Protein AF-A0AAU5XN52-F1 (afdb_monomer_lite)

Structure (mmCIF, N/CA/C/O backbone):
data_AF-A0AAU5XN52-F1
#
_entry.id   AF-A0AAU5XN52-F1
#
loop_
_atom_site.group_PDB
_atom_site.id
_atom_site.type_symbol
_atom_site.label_atom_id
_atom_site.label_alt_id
_atom_site.label_comp_id
_atom_site.label_asym_id
_atom_site.label_entity_id
_atom_site.label_seq_id
_atom_site.pdbx_PDB_ins_code
_atom_site.Cartn_x
_atom_site.Cartn_y
_atom_site.Cartn_z
_atom_site.occupancy
_atom_site.B_iso_or_equiv
_atom_site.auth_seq_id
_atom_site.auth_comp_id
_atom_site.auth_asym_id
_atom_site.auth_atom_id
_atom_site.pdbx_PDB_model_num
ATOM 1 N N . MET A 1 1 ? -1.394 -1.816 -5.550 1.00 86.50 1 MET A N 1
ATOM 2 C CA . MET A 1 1 ? -1.084 -3.168 -5.016 1.00 86.50 1 MET A CA 1
ATOM 3 C C . MET A 1 1 ? 0.421 -3.385 -5.137 1.00 86.50 1 MET A C 1
ATOM 5 O O . MET A 1 1 ? 0.887 -3.339 -6.270 1.00 86.50 1 MET A O 1
ATOM 9 N N . PRO A 1 2 ? 1.184 -3.583 -4.045 1.00 87.06 2 PRO A N 1
ATOM 10 C CA . PRO A 1 2 ? 2.654 -3.612 -4.081 1.00 87.06 2 PRO A CA 1
ATOM 11 C C . PRO A 1 2 ? 3.199 -4.697 -5.017 1.00 87.06 2 PRO A C 1
ATOM 13 O O . PRO A 1 2 ? 2.983 -5.883 -4.777 1.00 87.06 2 PRO A O 1
ATOM 16 N N . ALA A 1 3 ? 3.931 -4.296 -6.061 1.00 87.25 3 ALA A N 1
ATOM 17 C CA . ALA A 1 3 ? 4.394 -5.186 -7.132 1.00 87.25 3 ALA A CA 1
ATOM 18 C C . ALA A 1 3 ? 5.209 -6.395 -6.641 1.00 87.25 3 ALA A C 1
ATOM 20 O O . ALA A 1 3 ? 5.095 -7.483 -7.199 1.00 87.25 3 ALA A O 1
ATOM 21 N N . VAL A 1 4 ? 6.007 -6.220 -5.582 1.00 88.12 4 VAL A N 1
ATOM 22 C CA . VAL A 1 4 ? 6.847 -7.285 -5.008 1.00 88.12 4 VAL A CA 1
ATOM 23 C C . VAL A 1 4 ? 6.038 -8.374 -4.296 1.00 88.12 4 VAL A C 1
ATOM 25 O O . VAL A 1 4 ? 6.515 -9.494 -4.162 1.00 88.12 4 VAL A O 1
ATOM 28 N N . LEU A 1 5 ? 4.808 -8.086 -3.868 1.00 89.62 5 LEU A N 1
ATOM 29 C CA . LEU A 1 5 ? 3.944 -9.042 -3.168 1.00 89.62 5 LEU A CA 1
ATOM 30 C C . LEU A 1 5 ? 2.826 -9.594 -4.064 1.00 89.62 5 LEU A C 1
ATOM 32 O O . LEU A 1 5 ? 1.868 -10.174 -3.560 1.00 89.62 5 LEU A O 1
ATOM 36 N N . GLN A 1 6 ? 2.896 -9.372 -5.379 1.00 91.69 6 GLN A N 1
ATOM 37 C CA . GLN A 1 6 ? 1.879 -9.853 -6.311 1.00 91.69 6 GLN A CA 1
ATOM 38 C C . GLN A 1 6 ? 2.056 -11.342 -6.633 1.00 91.69 6 GLN A C 1
ATOM 40 O O . GLN A 1 6 ? 3.177 -11.807 -6.841 1.00 91.69 6 GLN A O 1
ATOM 45 N N . ILE A 1 7 ? 0.945 -12.075 -6.721 1.00 90.94 7 ILE A N 1
ATOM 46 C CA . ILE A 1 7 ? 0.909 -13.457 -7.215 1.00 90.94 7 ILE A CA 1
ATOM 47 C C . ILE A 1 7 ? 0.937 -13.490 -8.750 1.00 90.94 7 ILE A C 1
ATOM 49 O O . ILE A 1 7 ? 0.484 -12.528 -9.379 1.00 90.94 7 ILE A O 1
ATOM 53 N N . PRO A 1 8 ? 1.390 -14.596 -9.373 1.00 91.25 8 PRO A N 1
ATOM 54 C CA . PRO A 1 8 ? 1.424 -14.732 -10.829 1.00 91.25 8 PRO A CA 1
ATOM 55 C C . PRO A 1 8 ? 0.094 -14.403 -11.519 1.00 91.25 8 PRO A C 1
ATOM 57 O O . PRO A 1 8 ? 0.096 -13.632 -12.473 1.00 91.25 8 PRO A O 1
ATOM 60 N N . ASP A 1 9 ? -1.035 -14.892 -11.000 1.00 91.06 9 ASP A N 1
ATOM 61 C CA . ASP A 1 9 ? -2.367 -14.629 -11.568 1.00 91.06 9 ASP A CA 1
ATOM 62 C C . ASP A 1 9 ? -2.694 -13.130 -11.610 1.00 91.06 9 ASP A C 1
ATOM 64 O O . ASP A 1 9 ? -3.253 -12.630 -12.585 1.00 91.06 9 ASP A O 1
ATOM 68 N N . PHE A 1 10 ? -2.309 -12.389 -10.566 1.00 91.75 10 PHE A N 1
ATOM 69 C CA . PHE A 1 10 ? -2.512 -10.945 -10.494 1.00 91.75 10 PHE A CA 1
ATOM 70 C C . PHE A 1 10 ? -1.619 -10.216 -11.498 1.00 91.75 10 PHE A C 1
ATOM 72 O O . PHE A 1 10 ? -2.075 -9.298 -12.174 1.00 91.75 10 PHE A O 1
ATOM 79 N N . VAL A 1 11 ? -0.359 -10.643 -11.629 1.00 91.94 11 VAL A N 1
ATOM 80 C CA . VAL A 1 11 ? 0.573 -10.092 -12.621 1.00 91.94 11 VAL A CA 1
ATOM 81 C C . VAL A 1 11 ? 0.041 -10.299 -14.038 1.00 91.94 11 VAL A C 1
ATOM 83 O O . VAL A 1 11 ? 0.012 -9.344 -14.809 1.00 91.94 11 VAL A O 1
ATOM 86 N N . TRP A 1 12 ? -0.415 -11.507 -14.367 1.00 93.31 12 TRP A N 1
ATOM 87 C CA . TRP A 1 12 ? -0.975 -11.809 -15.684 1.00 93.31 12 TRP A CA 1
ATOM 88 C C . TRP A 1 12 ? -2.257 -11.034 -15.964 1.00 93.31 12 TRP A C 1
ATOM 90 O O . TRP A 1 12 ? -2.395 -10.484 -17.052 1.00 93.31 12 TRP A O 1
ATOM 100 N N . ALA A 1 13 ? -3.147 -10.895 -14.980 1.00 94.00 13 ALA A N 1
ATOM 101 C CA . ALA A 1 13 ? -4.338 -10.067 -15.139 1.00 94.00 13 ALA A CA 1
ATOM 102 C C . ALA A 1 13 ? -3.986 -8.602 -15.461 1.00 94.00 13 ALA A C 1
ATOM 104 O O . ALA A 1 13 ? -4.642 -7.996 -16.300 1.00 94.00 13 ALA A O 1
ATOM 105 N N . LE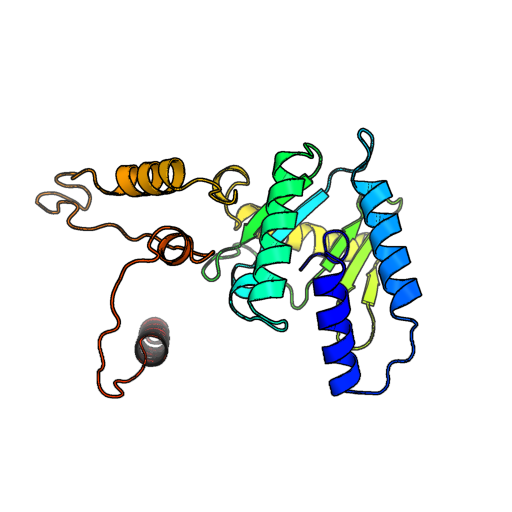U A 1 14 ? -2.930 -8.040 -14.858 1.00 92.00 14 LEU A N 1
ATOM 106 C CA . LEU A 1 14 ? -2.451 -6.697 -15.211 1.00 92.00 14 LEU A CA 1
ATOM 107 C C . LEU A 1 14 ? -1.852 -6.621 -16.623 1.00 92.00 14 LEU A C 1
ATOM 109 O O . LEU A 1 14 ? -2.054 -5.625 -17.310 1.00 92.00 14 LEU A O 1
ATOM 113 N N . VAL A 1 15 ? -1.122 -7.652 -17.057 1.00 92.81 15 VAL A N 1
ATOM 114 C CA . VAL A 1 15 ? -0.549 -7.717 -18.413 1.00 92.81 15 VAL A CA 1
ATOM 115 C C . VAL A 1 15 ? -1.652 -7.727 -19.468 1.00 92.81 15 VAL A C 1
ATOM 117 O O . VAL A 1 15 ? -1.538 -7.022 -20.466 1.00 92.81 15 VAL A O 1
ATOM 120 N N . GLU A 1 16 ? -2.728 -8.483 -19.246 1.00 94.50 16 GLU A N 1
ATOM 121 C CA . GLU A 1 16 ? -3.871 -8.510 -20.165 1.00 94.50 16 GLU A CA 1
ATOM 122 C C . GLU A 1 16 ? -4.581 -7.152 -20.255 1.00 94.50 16 GLU A C 1
ATOM 124 O O . GLU A 1 16 ? -4.987 -6.746 -21.343 1.00 94.50 16 GLU A O 1
ATOM 129 N N . LEU A 1 17 ? -4.667 -6.402 -19.150 1.00 92.44 17 LEU A N 1
ATOM 130 C CA . LEU A 1 17 ? -5.205 -5.038 -19.175 1.00 92.44 17 LEU A CA 1
ATOM 131 C C . LEU A 1 17 ? -4.330 -4.094 -20.007 1.00 92.44 17 LEU A C 1
ATOM 133 O O . LEU A 1 17 ? -4.851 -3.403 -20.876 1.00 92.44 17 LEU A O 1
ATOM 137 N N . ASP A 1 18 ? -3.010 -4.098 -19.809 1.00 91.19 18 ASP A N 1
ATOM 138 C CA . ASP A 1 18 ? -2.088 -3.241 -20.577 1.00 91.19 18 ASP A CA 1
ATOM 139 C C . ASP A 1 18 ? -2.111 -3.598 -22.075 1.00 91.19 18 ASP A C 1
ATOM 141 O O . ASP A 1 18 ? -2.187 -2.712 -22.925 1.00 91.19 18 ASP A O 1
ATOM 145 N N . ARG A 1 19 ? -2.182 -4.898 -22.410 1.00 93.75 19 ARG A N 1
ATOM 146 C CA . ARG A 1 19 ? -2.389 -5.379 -23.791 1.00 93.75 19 ARG A CA 1
ATOM 147 C C . ARG A 1 19 ? -3.686 -4.869 -24.417 1.00 93.75 19 ARG A C 1
ATOM 149 O O . ARG A 1 19 ? -3.729 -4.675 -25.630 1.00 93.75 19 ARG A O 1
ATOM 156 N N . SER A 1 20 ? -4.738 -4.690 -23.616 1.00 93.00 20 SER A N 1
ATOM 157 C CA . SER A 1 20 ? -6.032 -4.201 -24.102 1.00 93.00 20 SER A CA 1
ATOM 158 C C . SER A 1 20 ? -6.025 -2.706 -24.427 1.00 93.00 20 SER A C 1
ATOM 160 O O . SER A 1 20 ? -6.785 -2.267 -25.288 1.00 93.00 20 SER A O 1
ATOM 162 N N . GLU A 1 21 ? -5.149 -1.930 -23.784 1.00 90.00 21 GLU A N 1
ATOM 163 C CA . GLU A 1 21 ? -4.995 -0.500 -24.054 1.00 90.00 21 GLU A CA 1
ATOM 164 C C . GLU A 1 21 ? -4.032 -0.239 -25.218 1.00 90.00 21 GLU A C 1
ATOM 166 O O . GLU A 1 21 ? -4.242 0.690 -26.003 1.00 90.00 21 GLU A O 1
ATOM 171 N N . ARG A 1 22 ? -2.964 -1.040 -25.338 1.00 88.00 22 ARG A N 1
ATOM 172 C CA . ARG A 1 22 ? -1.903 -0.834 -26.334 1.00 88.00 22 ARG A CA 1
ATOM 173 C C . ARG A 1 22 ? -1.013 -2.069 -26.539 1.00 88.00 22 ARG A C 1
ATOM 175 O O . ARG A 1 22 ? -0.918 -2.933 -25.670 1.00 88.00 22 ARG A O 1
ATOM 182 N N . PRO A 1 23 ? -0.246 -2.128 -27.644 1.00 92.38 23 PRO A N 1
ATOM 183 C CA . PRO A 1 23 ? 0.845 -3.087 -27.770 1.00 92.38 23 PRO A CA 1
ATOM 184 C C . PRO A 1 23 ? 1.897 -2.888 -26.670 1.00 92.38 23 PRO A C 1
ATOM 186 O O . PRO A 1 23 ? 2.419 -1.786 -26.482 1.00 92.38 23 PRO A O 1
ATOM 189 N N . ILE A 1 24 ? 2.238 -3.968 -25.968 1.00 90.62 24 ILE A N 1
ATOM 190 C CA . ILE A 1 24 ? 3.282 -3.955 -24.939 1.00 90.62 24 ILE A CA 1
ATOM 191 C C . ILE A 1 24 ? 4.684 -3.961 -25.566 1.00 90.62 24 ILE A C 1
ATOM 193 O O . ILE A 1 24 ? 4.931 -4.625 -26.572 1.00 90.62 24 ILE A O 1
ATOM 197 N N . THR A 1 25 ? 5.623 -3.246 -24.944 1.00 90.75 25 THR A N 1
ATOM 198 C CA . THR A 1 25 ? 7.026 -3.123 -25.397 1.00 90.75 25 THR A CA 1
ATOM 199 C C . THR A 1 25 ? 8.027 -3.862 -24.501 1.00 90.75 25 THR A C 1
ATOM 201 O O . THR A 1 25 ? 9.235 -3.801 -24.725 1.00 90.75 25 THR A O 1
ATOM 204 N N . TYR A 1 26 ? 7.540 -4.573 -23.482 1.00 88.81 26 TYR A N 1
ATOM 205 C CA . TYR A 1 26 ? 8.333 -5.357 -22.532 1.00 88.81 26 TYR A CA 1
ATOM 206 C C . TYR A 1 26 ? 7.973 -6.847 -22.608 1.00 88.81 26 TYR A C 1
ATOM 208 O O . TYR A 1 26 ? 6.956 -7.220 -23.185 1.00 88.81 26 TYR A O 1
ATOM 216 N N . SER A 1 27 ? 8.796 -7.709 -21.993 1.00 93.25 27 SER A N 1
ATOM 217 C CA . SER A 1 27 ? 8.477 -9.136 -21.817 1.00 93.25 27 SER A CA 1
ATOM 218 C C . SER A 1 27 ? 7.750 -9.357 -20.484 1.00 93.25 27 SER A C 1
ATOM 220 O O . SER A 1 27 ? 8.356 -9.129 -19.426 1.00 93.25 27 SER A O 1
ATOM 222 N N . PRO A 1 28 ? 6.483 -9.816 -20.507 1.00 92.19 28 PRO A N 1
ATOM 223 C CA . PRO A 1 28 ? 5.742 -10.191 -19.304 1.00 92.19 28 PRO A CA 1
ATOM 224 C C . PRO A 1 28 ? 6.472 -11.225 -18.445 1.00 92.19 28 PRO A C 1
ATOM 226 O O . PRO A 1 28 ? 6.497 -11.108 -17.222 1.00 92.19 28 PRO A O 1
ATOM 229 N N . GLU A 1 29 ? 7.132 -12.195 -19.078 1.00 90.88 29 GLU A N 1
ATOM 230 C CA . GLU A 1 29 ? 7.857 -13.279 -18.416 1.00 90.88 29 GLU A CA 1
ATOM 231 C C . GLU A 1 29 ? 9.062 -12.733 -17.648 1.00 90.88 29 GLU A C 1
ATOM 233 O O . GLU A 1 29 ? 9.220 -13.014 -16.460 1.00 90.88 29 GLU A O 1
ATOM 238 N N . ARG A 1 30 ? 9.872 -11.874 -18.287 1.00 89.50 30 ARG A N 1
ATOM 239 C CA . ARG A 1 30 ? 11.012 -11.215 -17.626 1.00 89.50 30 ARG A CA 1
ATOM 240 C C . ARG A 1 30 ? 10.559 -10.303 -16.491 1.00 89.50 30 ARG A C 1
ATOM 242 O O . ARG A 1 30 ? 11.215 -10.241 -15.451 1.00 89.50 30 ARG A O 1
ATOM 249 N N . MET A 1 31 ? 9.446 -9.591 -16.671 1.00 86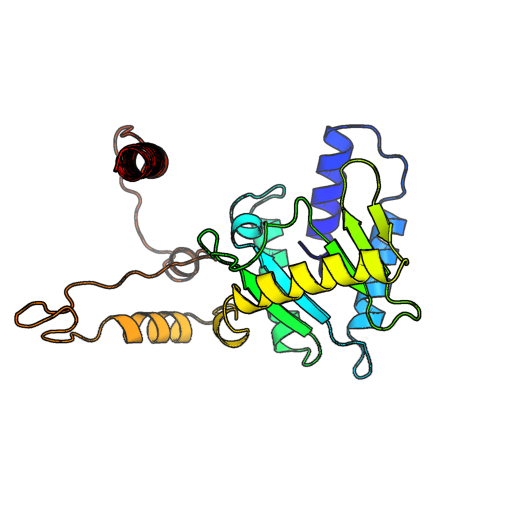.81 31 MET A N 1
ATOM 250 C CA . MET A 1 31 ? 8.863 -8.758 -15.620 1.00 86.81 31 MET A CA 1
ATOM 251 C C . MET A 1 31 ? 8.429 -9.610 -14.418 1.00 86.81 31 MET A C 1
ATOM 253 O O . MET A 1 31 ? 8.775 -9.278 -13.280 1.00 86.81 31 MET A O 1
ATOM 257 N N . ALA A 1 32 ? 7.708 -10.708 -14.656 1.00 87.75 32 ALA A N 1
ATOM 258 C CA . ALA A 1 32 ? 7.257 -11.629 -13.618 1.00 87.75 32 ALA A CA 1
ATOM 259 C C . ALA A 1 32 ? 8.440 -12.278 -12.883 1.00 87.75 32 ALA A C 1
ATOM 261 O O . ALA A 1 32 ? 8.476 -12.284 -11.651 1.00 87.75 32 ALA A O 1
ATOM 262 N N . GLU A 1 33 ? 9.458 -12.736 -13.614 1.00 87.44 33 GLU A N 1
ATOM 263 C CA . GLU A 1 33 ? 10.691 -13.280 -13.041 1.00 87.44 33 GLU A CA 1
ATOM 264 C C . GLU A 1 33 ? 11.403 -12.244 -12.156 1.00 87.44 33 GLU A C 1
ATOM 266 O O . GLU A 1 33 ? 11.807 -12.539 -11.027 1.00 87.44 33 GLU A O 1
ATOM 271 N N . ALA A 1 34 ? 11.505 -10.996 -12.622 1.00 86.75 34 ALA A N 1
ATOM 272 C CA . ALA A 1 34 ? 12.107 -9.918 -11.848 1.00 86.75 34 ALA A CA 1
ATOM 273 C C . ALA A 1 34 ? 11.306 -9.592 -10.573 1.00 86.75 34 ALA A C 1
ATOM 275 O O . ALA A 1 34 ? 11.908 -9.236 -9.556 1.00 86.75 34 ALA A O 1
ATOM 276 N N . ARG A 1 35 ? 9.970 -9.709 -10.589 1.00 87.69 35 ARG A N 1
ATOM 277 C CA . ARG A 1 35 ? 9.124 -9.566 -9.387 1.00 87.69 35 ARG A CA 1
ATOM 278 C C . ARG A 1 35 ? 9.358 -10.718 -8.408 1.00 87.69 35 ARG A C 1
ATOM 280 O O . ARG A 1 35 ? 9.639 -10.454 -7.241 1.00 87.69 35 ARG A O 1
ATOM 287 N N . LEU A 1 36 ? 9.363 -11.964 -8.885 1.00 87.06 36 LEU A N 1
ATOM 288 C CA . LEU A 1 36 ? 9.639 -13.152 -8.066 1.00 87.06 36 LEU A CA 1
ATOM 289 C C . LEU A 1 36 ? 11.029 -13.104 -7.423 1.00 87.06 36 LEU A C 1
ATOM 291 O O . LEU A 1 36 ? 11.177 -13.424 -6.245 1.00 87.06 36 LEU A O 1
ATOM 295 N N . ARG A 1 37 ? 12.053 -12.664 -8.164 1.00 90.12 37 ARG A N 1
ATOM 296 C CA . ARG A 1 37 ? 13.411 -12.501 -7.628 1.00 90.12 37 ARG A CA 1
ATOM 297 C C . ARG A 1 37 ? 13.450 -11.480 -6.491 1.00 90.12 37 ARG A C 1
ATOM 299 O O . ARG A 1 37 ? 14.043 -11.763 -5.453 1.00 90.12 37 ARG A O 1
ATOM 306 N N . ARG A 1 38 ? 12.797 -10.323 -6.660 1.00 88.88 38 ARG A N 1
ATOM 307 C CA . ARG A 1 38 ? 12.695 -9.301 -5.603 1.00 88.88 38 ARG A CA 1
ATOM 308 C C . ARG A 1 38 ? 11.930 -9.822 -4.390 1.00 88.88 38 ARG A C 1
ATOM 310 O O . ARG A 1 38 ? 12.388 -9.627 -3.272 1.00 88.88 38 ARG A O 1
ATOM 317 N N . GLN A 1 39 ? 10.827 -10.537 -4.609 1.00 90.25 39 GLN A N 1
ATOM 318 C CA . GLN A 1 39 ? 10.043 -11.141 -3.534 1.00 90.25 39 GLN A CA 1
ATOM 319 C C . GLN A 1 39 ? 10.880 -12.138 -2.729 1.00 90.25 39 GLN A C 1
ATOM 321 O O . GLN A 1 39 ? 10.946 -12.042 -1.509 1.00 90.25 39 GLN A O 1
ATOM 326 N N . ARG A 1 40 ? 11.588 -13.050 -3.407 1.00 89.44 40 ARG A N 1
ATOM 327 C CA . ARG A 1 40 ? 12.477 -14.018 -2.750 1.00 89.44 40 ARG A CA 1
ATOM 328 C C . ARG A 1 40 ? 13.596 -13.348 -1.970 1.00 89.44 40 ARG A C 1
ATOM 330 O O . ARG A 1 40 ? 13.931 -13.841 -0.906 1.00 89.44 40 ARG A O 1
ATOM 337 N N . ALA A 1 41 ? 14.179 -12.267 -2.489 1.00 87.56 41 ALA A N 1
ATOM 338 C CA . ALA A 1 41 ? 15.217 -11.516 -1.787 1.00 87.56 41 ALA A CA 1
ATOM 339 C C . ALA A 1 41 ? 14.667 -10.793 -0.545 1.00 87.56 41 ALA A C 1
ATOM 341 O O . ALA A 1 41 ? 15.313 -10.787 0.496 1.00 87.56 41 ALA A O 1
ATOM 342 N N . MET A 1 42 ? 13.462 -10.232 -0.646 1.00 88.06 42 MET A N 1
ATOM 343 C CA . MET A 1 42 ? 12.799 -9.500 0.432 1.00 88.06 42 MET A CA 1
ATOM 344 C C . MET A 1 42 ? 12.309 -10.421 1.565 1.00 88.06 42 MET A C 1
ATOM 346 O O . MET A 1 42 ? 12.374 -10.045 2.728 1.00 88.06 42 MET A O 1
ATOM 350 N N . LEU A 1 43 ? 11.834 -11.628 1.243 1.00 88.38 43 LEU A N 1
ATOM 351 C CA . LEU A 1 43 ? 11.255 -12.583 2.204 1.00 88.38 43 LEU A CA 1
ATOM 352 C C . LEU A 1 43 ? 12.281 -13.513 2.879 1.00 88.38 43 LEU A C 1
ATOM 354 O O . LEU A 1 43 ? 11.898 -14.515 3.485 1.00 88.38 43 LEU A O 1
ATOM 358 N N . ARG A 1 44 ? 13.584 -13.241 2.743 1.00 90.25 44 ARG A N 1
ATOM 359 C CA . ARG A 1 44 ? 14.623 -14.004 3.458 1.00 90.25 44 ARG A CA 1
ATOM 360 C C . ARG A 1 44 ? 14.591 -13.643 4.951 1.00 90.25 44 ARG A C 1
ATOM 362 O O . ARG A 1 44 ? 14.222 -12.515 5.271 1.00 90.25 44 ARG A O 1
ATOM 369 N N . PRO A 1 45 ? 15.016 -14.542 5.860 1.00 84.25 45 PRO A N 1
ATOM 370 C CA . PRO A 1 45 ? 15.044 -14.257 7.300 1.00 84.25 45 PRO A CA 1
ATOM 371 C C . PRO A 1 45 ? 15.843 -13.001 7.689 1.00 84.25 45 PRO A C 1
ATOM 373 O O . PRO A 1 45 ? 15.506 -12.337 8.661 1.00 84.25 45 PRO A O 1
ATOM 376 N N . ASP A 1 46 ? 16.883 -12.679 6.921 1.00 86.19 46 ASP A N 1
ATOM 377 C CA . ASP A 1 46 ? 17.760 -11.510 7.046 1.00 86.19 46 ASP A CA 1
ATOM 378 C C . ASP A 1 46 ? 17.439 -10.405 6.019 1.00 86.19 46 ASP A C 1
ATOM 380 O O . ASP A 1 46 ? 18.248 -9.512 5.768 1.00 86.19 46 ASP A O 1
ATOM 384 N N . GLY A 1 47 ? 16.263 -10.478 5.390 1.00 86.88 47 GLY A N 1
ATOM 385 C CA . GLY A 1 47 ? 15.797 -9.502 4.415 1.00 86.88 47 GLY A CA 1
ATOM 386 C C . GLY A 1 47 ? 15.466 -8.139 5.037 1.00 86.88 47 GLY A C 1
ATOM 387 O O . GLY A 1 47 ? 15.329 -8.008 6.257 1.00 86.88 47 GLY A O 1
ATOM 388 N N . PRO A 1 48 ? 15.293 -7.099 4.202 1.00 89.38 48 PRO A N 1
ATOM 389 C CA . PRO A 1 48 ? 14.893 -5.780 4.673 1.00 89.38 48 PRO A CA 1
ATOM 390 C C . PRO A 1 48 ? 13.510 -5.819 5.334 1.00 89.38 48 PRO A C 1
ATOM 392 O O . PRO A 1 48 ? 12.676 -6.683 5.045 1.00 89.38 48 PRO A O 1
ATOM 395 N N . THR A 1 49 ? 13.240 -4.834 6.189 1.00 91.19 49 THR A N 1
ATOM 396 C CA . THR A 1 49 ? 11.878 -4.572 6.652 1.00 91.19 49 THR A CA 1
ATOM 397 C C . THR A 1 49 ? 11.050 -3.990 5.508 1.00 91.19 49 THR A C 1
ATOM 399 O O . THR A 1 49 ? 11.530 -3.185 4.709 1.00 91.19 49 THR A O 1
ATOM 402 N N . TYR A 1 50 ? 9.794 -4.416 5.407 1.00 90.81 50 TYR A N 1
ATOM 403 C CA . TYR A 1 50 ? 8.891 -4.008 4.340 1.00 90.81 50 TYR A CA 1
ATOM 404 C C . TYR A 1 50 ? 7.532 -3.623 4.921 1.00 90.81 50 TYR A C 1
ATOM 406 O O . TYR A 1 50 ? 6.761 -4.478 5.353 1.00 90.81 50 TYR A O 1
ATOM 414 N N . GLU A 1 51 ? 7.235 -2.325 4.952 1.00 93.12 51 GLU A N 1
ATOM 415 C CA . GLU A 1 51 ? 5.959 -1.790 5.433 1.00 93.12 51 GLU A CA 1
ATOM 416 C C . GLU A 1 51 ? 5.135 -1.279 4.244 1.00 93.12 51 GLU A C 1
ATOM 418 O O . GLU A 1 51 ? 5.567 -0.413 3.487 1.00 93.12 51 GLU A O 1
ATOM 423 N N . VAL A 1 52 ? 3.938 -1.837 4.073 1.00 91.94 52 VAL A N 1
ATOM 424 C CA . VAL A 1 52 ? 2.991 -1.461 3.022 1.00 91.94 52 VAL A CA 1
ATOM 425 C C . VAL A 1 52 ? 1.834 -0.709 3.648 1.00 91.94 52 VAL A C 1
ATOM 427 O O . VAL A 1 52 ? 1.178 -1.221 4.554 1.00 91.94 52 VAL A O 1
ATOM 430 N N . ILE A 1 53 ? 1.526 0.465 3.105 1.00 93.25 53 ILE A N 1
ATOM 431 C CA . ILE A 1 53 ? 0.268 1.163 3.365 1.00 93.25 53 ILE A CA 1
ATOM 432 C C . ILE A 1 53 ? -0.620 0.956 2.144 1.00 93.25 53 ILE A C 1
ATOM 434 O O . ILE A 1 53 ? -0.338 1.464 1.062 1.00 93.25 53 ILE A O 1
ATOM 438 N N . LEU A 1 54 ? -1.668 0.157 2.311 1.00 90.38 54 LEU A N 1
ATOM 439 C CA . LEU A 1 54 ? -2.630 -0.152 1.268 1.00 90.38 54 LEU A CA 1
ATOM 440 C C . LEU A 1 54 ? -3.886 0.686 1.480 1.00 90.38 54 LEU A C 1
ATOM 442 O O . LEU A 1 54 ? -4.555 0.564 2.504 1.00 90.38 54 LEU A O 1
ATOM 446 N N . GLU A 1 55 ? -4.230 1.520 0.508 1.00 87.31 55 GLU A N 1
ATOM 447 C CA . GLU A 1 55 ? -5.509 2.223 0.536 1.00 87.31 55 GLU A CA 1
ATOM 448 C C . GLU A 1 55 ? -6.672 1.241 0.413 1.00 87.31 55 GLU A C 1
ATOM 450 O O . GLU A 1 55 ? -6.662 0.345 -0.434 1.00 87.31 55 GLU A O 1
ATOM 455 N N . GLU A 1 56 ? -7.715 1.450 1.216 1.00 83.38 56 GLU A N 1
ATOM 456 C CA . GLU A 1 56 ? -8.963 0.685 1.150 1.00 83.38 56 GLU A CA 1
ATOM 457 C C . GLU A 1 56 ? -9.541 0.651 -0.270 1.00 83.38 56 GLU A C 1
ATOM 459 O O . GLU A 1 56 ? -10.121 -0.343 -0.703 1.00 83.38 56 GLU A O 1
ATOM 464 N N . PHE A 1 57 ? -9.365 1.723 -1.037 1.00 80.81 57 PHE A N 1
ATOM 465 C CA . PHE A 1 57 ? -9.908 1.780 -2.383 1.00 80.81 57 PHE A CA 1
ATOM 466 C C . PHE A 1 57 ? -9.263 0.767 -3.340 1.00 80.81 57 PHE A C 1
ATOM 468 O O . PHE A 1 57 ? -9.927 0.324 -4.273 1.00 80.81 57 PHE A O 1
ATOM 475 N N . VAL A 1 58 ? -8.029 0.312 -3.078 1.00 80.50 58 VAL A N 1
ATOM 476 C CA . VAL A 1 58 ? -7.355 -0.718 -3.892 1.00 80.50 58 VAL A CA 1
ATOM 477 C C . VAL A 1 58 ? -8.109 -2.048 -3.860 1.00 80.50 58 VAL A C 1
ATOM 479 O O . VAL A 1 58 ? -8.074 -2.790 -4.840 1.00 80.50 58 VAL A O 1
ATOM 482 N N . VAL A 1 59 ? -8.814 -2.353 -2.765 1.00 73.38 59 VAL A N 1
ATOM 483 C CA . VAL A 1 59 ? -9.628 -3.576 -2.669 1.00 73.38 59 VAL A CA 1
ATOM 484 C C . VAL A 1 59 ? -11.052 -3.389 -3.189 1.00 73.38 59 VAL A C 1
ATOM 486 O O . VAL A 1 59 ? -11.733 -4.374 -3.454 1.00 73.38 59 VAL A O 1
ATOM 489 N N . ARG A 1 60 ? -11.507 -2.139 -3.360 1.00 69.75 60 ARG A N 1
ATOM 490 C CA . ARG A 1 60 ? -12.869 -1.814 -3.817 1.00 69.75 60 ARG A CA 1
ATOM 491 C C . ARG A 1 60 ? -12.956 -1.498 -5.309 1.00 69.75 60 ARG A C 1
ATOM 493 O O . ARG A 1 60 ? -13.939 -1.868 -5.942 1.00 69.75 60 ARG A O 1
ATOM 500 N N . ARG A 1 61 ? -11.956 -0.822 -5.880 1.00 75.75 61 ARG A N 1
ATOM 501 C CA . ARG A 1 61 ? -11.886 -0.506 -7.312 1.00 75.75 61 ARG A CA 1
ATOM 502 C C . ARG A 1 61 ? -10.974 -1.505 -8.003 1.00 75.75 61 ARG A C 1
ATOM 504 O O . ARG A 1 61 ? -9.766 -1.306 -8.116 1.00 75.75 61 ARG A O 1
ATOM 511 N N . LEU A 1 62 ? -11.578 -2.610 -8.413 1.00 73.12 62 LEU A N 1
ATOM 512 C CA . LEU A 1 62 ? -10.865 -3.722 -9.014 1.00 73.12 62 LEU A CA 1
ATOM 513 C C . LEU A 1 62 ? -10.549 -3.430 -10.478 1.00 73.12 62 LEU A C 1
ATOM 515 O O . LEU A 1 62 ? -11.452 -3.180 -11.269 1.00 73.12 62 LEU A O 1
ATOM 519 N N . ASN A 1 63 ? -9.271 -3.529 -10.829 1.00 82.44 63 ASN A N 1
ATOM 520 C CA . ASN A 1 63 ? -8.839 -3.563 -12.226 1.00 82.44 63 ASN A CA 1
ATOM 521 C C . ASN A 1 63 ? -8.788 -5.006 -12.757 1.00 82.44 63 ASN A C 1
ATOM 523 O O . ASN A 1 63 ? -8.837 -5.226 -13.955 1.00 82.44 63 ASN A O 1
ATOM 527 N N . VAL A 1 64 ? -8.707 -5.993 -11.860 1.00 87.81 64 VAL A N 1
ATOM 528 C CA . VAL A 1 64 ? -8.587 -7.424 -12.176 1.00 87.81 64 VAL A CA 1
ATOM 529 C C . VAL A 1 64 ? -9.859 -8.181 -11.769 1.00 87.81 64 VAL A C 1
ATOM 531 O O . VAL A 1 64 ? -10.616 -7.675 -10.935 1.00 87.81 64 VAL A O 1
ATOM 534 N N . PRO A 1 65 ? -10.094 -9.407 -12.276 1.00 87.12 65 PRO A N 1
ATOM 535 C CA . PRO A 1 65 ? -11.223 -10.226 -11.839 1.00 87.12 65 PRO A CA 1
ATOM 536 C C . PRO A 1 65 ? -11.281 -10.410 -10.314 1.00 87.12 65 PRO A C 1
ATOM 538 O O . PRO A 1 65 ? -10.253 -10.542 -9.644 1.00 87.12 65 PRO A O 1
ATOM 541 N N . VAL A 1 66 ? -12.498 -10.475 -9.762 1.00 79.44 66 VAL A N 1
ATOM 542 C CA . VAL A 1 66 ? -12.749 -10.590 -8.309 1.00 79.44 66 VAL A CA 1
ATOM 543 C C . VAL A 1 66 ? -12.036 -11.796 -7.695 1.00 79.44 66 VAL A C 1
ATOM 545 O O . VAL A 1 66 ? -11.446 -11.683 -6.620 1.00 79.44 66 VAL A O 1
ATOM 548 N N . SER A 1 67 ? -12.045 -12.940 -8.383 1.00 80.44 67 SER A N 1
ATOM 549 C CA . SER A 1 67 ? -11.361 -14.162 -7.942 1.00 80.44 67 SER A CA 1
ATOM 550 C C . SER A 1 67 ? -9.850 -13.954 -7.794 1.00 80.44 67 SER A C 1
ATOM 552 O O . SER A 1 67 ? -9.276 -14.320 -6.767 1.00 80.44 67 SER A O 1
ATOM 554 N N . VAL A 1 68 ? -9.224 -13.285 -8.767 1.00 85.31 68 VAL A N 1
ATOM 555 C CA . VAL A 1 68 ? -7.789 -12.962 -8.774 1.00 85.31 68 VAL A CA 1
ATOM 556 C C . VAL A 1 68 ? -7.441 -11.986 -7.651 1.00 85.31 68 VAL A C 1
ATOM 558 O O . VAL A 1 68 ? -6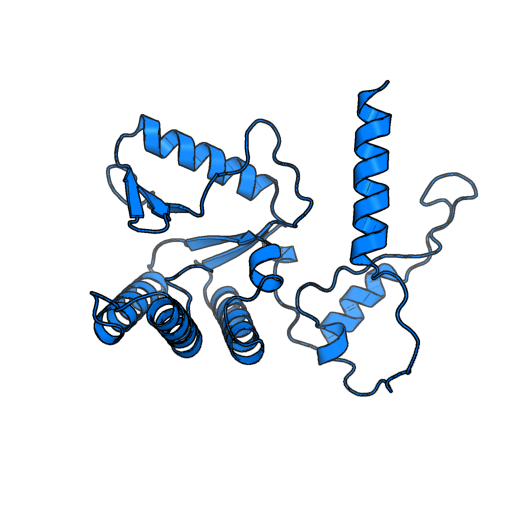.468 -12.207 -6.929 1.00 85.31 68 VAL A O 1
ATOM 561 N N . MET A 1 69 ? -8.253 -10.944 -7.435 1.00 83.75 69 MET A N 1
ATOM 562 C CA . MET A 1 69 ? -8.054 -10.044 -6.293 1.00 83.75 69 MET A CA 1
ATOM 563 C C . MET A 1 69 ? -8.184 -10.796 -4.962 1.00 83.75 69 MET A C 1
ATOM 565 O O . MET A 1 69 ? -7.356 -10.619 -4.071 1.00 83.75 69 MET A O 1
ATOM 569 N N . GLY A 1 70 ? -9.180 -11.674 -4.824 1.00 78.50 70 GLY A N 1
ATOM 570 C CA . GLY A 1 70 ? -9.345 -12.500 -3.629 1.00 78.50 70 GLY A CA 1
ATOM 571 C C . GLY A 1 70 ? -8.114 -13.367 -3.343 1.00 78.50 70 GLY A C 1
ATOM 572 O O . GLY A 1 70 ? -7.662 -13.439 -2.200 1.00 78.50 70 GLY A O 1
ATOM 573 N N . HIS A 1 71 ? -7.527 -13.977 -4.377 1.00 83.19 71 HIS A N 1
ATOM 574 C CA . HIS A 1 71 ? -6.290 -14.759 -4.256 1.00 83.19 71 HIS A CA 1
ATOM 575 C C . HIS A 1 71 ? -5.112 -13.878 -3.827 1.00 83.19 71 HIS A C 1
ATOM 577 O O . HIS A 1 71 ? -4.384 -14.229 -2.896 1.00 83.19 71 HIS A O 1
ATOM 583 N N . GLN A 1 72 ? -4.972 -12.703 -4.443 1.00 86.62 72 GLN A N 1
ATOM 584 C CA . GLN A 1 72 ? -3.937 -11.730 -4.108 1.00 86.62 72 GLN A CA 1
ATOM 585 C C . GLN A 1 72 ? -4.025 -11.271 -2.643 1.00 86.62 72 GLN A C 1
ATOM 587 O O . GLN A 1 72 ? -3.011 -11.212 -1.951 1.00 86.62 72 GLN A O 1
ATOM 592 N N . LEU A 1 73 ? -5.226 -10.962 -2.146 1.00 82.88 73 LEU A N 1
ATOM 593 C CA . LEU A 1 73 ? -5.422 -10.494 -0.771 1.00 82.88 73 LEU A CA 1
ATOM 594 C C . LEU A 1 73 ? -5.156 -11.589 0.267 1.00 82.88 73 LEU A C 1
ATOM 596 O O . LEU A 1 73 ? -4.549 -11.308 1.302 1.00 82.88 73 LEU A O 1
ATOM 600 N N . ARG A 1 74 ? -5.548 -12.839 -0.012 1.00 78.69 74 ARG A N 1
ATOM 601 C CA . ARG A 1 74 ? -5.198 -13.979 0.853 1.00 78.69 74 ARG A CA 1
ATOM 602 C C . ARG A 1 74 ? -3.689 -14.191 0.902 1.00 78.69 74 ARG A C 1
ATOM 604 O O . ARG A 1 74 ? -3.136 -14.301 1.990 1.00 78.69 74 ARG A O 1
ATOM 611 N N . HIS A 1 75 ? -3.021 -14.133 -0.249 1.00 84.38 75 HIS A N 1
ATOM 612 C CA . HIS A 1 75 ? -1.566 -14.234 -0.319 1.00 84.38 75 HIS A CA 1
ATOM 613 C C . HIS A 1 75 ? -0.859 -13.144 0.500 1.00 84.38 75 HIS A C 1
ATOM 615 O O . HIS A 1 75 ? 0.050 -13.452 1.270 1.00 84.38 75 HIS A O 1
ATOM 621 N N . LEU A 1 76 ? -1.308 -11.884 0.409 1.00 84.38 76 LEU A N 1
ATOM 622 C CA . LEU A 1 76 ? -0.780 -10.805 1.252 1.00 84.38 76 LEU A CA 1
ATOM 623 C C . LEU A 1 76 ? -0.939 -11.107 2.739 1.00 84.38 76 LEU A C 1
ATOM 625 O O . LEU A 1 76 ? 0.001 -10.924 3.512 1.00 84.38 76 LEU A O 1
ATOM 629 N N . ALA A 1 77 ? -2.121 -11.572 3.143 1.00 79.81 77 ALA A N 1
ATOM 630 C CA . ALA A 1 77 ? -2.350 -11.941 4.526 1.00 79.81 77 ALA A CA 1
ATOM 631 C C . ALA A 1 77 ? -1.387 -13.057 4.954 1.00 79.81 77 ALA A C 1
ATOM 633 O O . ALA A 1 77 ? -0.863 -13.013 6.071 1.00 79.81 77 ALA A O 1
ATOM 634 N N . ASP A 1 78 ? -1.182 -14.077 4.112 1.00 79.94 78 ASP A N 1
ATOM 635 C CA . ASP A 1 78 ? -0.326 -15.239 4.401 1.00 79.94 78 ASP A CA 1
ATOM 636 C C . ASP A 1 78 ? 1.128 -14.827 4.583 1.00 79.94 78 ASP A C 1
ATOM 638 O O . ASP A 1 78 ? 1.746 -15.223 5.573 1.00 79.94 78 ASP A O 1
ATOM 642 N N . ILE A 1 79 ? 1.621 -13.925 3.732 1.00 84.75 79 ILE A N 1
ATOM 643 C CA . ILE A 1 79 ? 2.930 -13.295 3.911 1.00 84.75 79 ILE A CA 1
ATOM 644 C C . ILE A 1 79 ? 3.001 -12.583 5.263 1.00 84.75 79 ILE A C 1
ATOM 646 O O . ILE A 1 79 ? 3.851 -12.925 6.073 1.00 84.75 79 ILE A O 1
ATOM 650 N N . VAL A 1 80 ? 2.094 -11.646 5.555 1.00 83.31 80 VAL A N 1
ATOM 651 C CA . VAL A 1 80 ? 2.138 -10.845 6.798 1.00 83.31 80 VAL A CA 1
ATOM 652 C C . VAL A 1 80 ? 2.035 -11.717 8.055 1.00 83.31 80 VAL A C 1
ATOM 654 O O . VAL A 1 80 ? 2.547 -11.366 9.114 1.00 83.31 80 VAL A O 1
ATOM 657 N N . ALA A 1 81 ? 1.363 -12.864 7.965 1.00 78.25 81 ALA A N 1
ATOM 658 C CA . ALA A 1 81 ? 1.245 -13.794 9.081 1.00 78.25 81 ALA A CA 1
ATOM 659 C C . ALA A 1 81 ? 2.490 -14.667 9.283 1.00 78.25 81 ALA A C 1
ATOM 661 O O . ALA A 1 81 ? 2.753 -15.064 10.416 1.00 78.25 81 ALA A O 1
ATOM 662 N N . GLY A 1 82 ? 3.222 -14.978 8.211 1.00 82.56 82 GLY A N 1
ATOM 663 C CA . GLY A 1 82 ? 4.415 -15.823 8.254 1.00 82.56 82 GLY A CA 1
ATOM 664 C C . GLY A 1 82 ? 5.744 -15.065 8.287 1.00 82.56 82 GLY A C 1
ATOM 665 O O . GLY A 1 82 ? 6.767 -15.678 8.569 1.00 82.56 82 GLY A O 1
ATOM 666 N N . GLN A 1 83 ? 5.750 -13.764 7.982 1.00 87.12 83 GLN A N 1
ATOM 667 C CA . GLN A 1 83 ? 6.966 -12.991 7.720 1.00 87.12 83 GLN A CA 1
ATOM 668 C C . GLN A 1 83 ? 7.051 -11.786 8.664 1.00 87.12 83 GLN A C 1
ATOM 670 O O . GLN A 1 83 ? 6.388 -10.774 8.428 1.00 87.12 83 GLN A O 1
ATOM 675 N N . PRO A 1 84 ? 7.853 -11.863 9.744 1.00 86.81 84 PRO A N 1
ATOM 676 C CA . PRO A 1 84 ? 7.894 -10.823 10.773 1.00 86.81 84 PRO A CA 1
ATOM 677 C C . PRO A 1 84 ? 8.492 -9.503 10.270 1.00 86.81 84 PRO A C 1
ATOM 679 O O . PRO A 1 84 ? 8.236 -8.453 10.856 1.00 86.81 84 PRO A O 1
ATOM 682 N N . ASN A 1 85 ? 9.267 -9.537 9.182 1.00 87.56 85 ASN A N 1
ATOM 683 C CA . ASN A 1 85 ? 9.818 -8.352 8.534 1.00 87.56 85 ASN A CA 1
ATOM 684 C C . ASN A 1 85 ? 8.817 -7.654 7.596 1.00 87.56 85 ASN A C 1
ATOM 686 O O . ASN A 1 85 ? 9.143 -6.590 7.072 1.00 87.56 85 ASN A O 1
ATOM 690 N N . VAL A 1 86 ? 7.609 -8.199 7.395 1.00 90.31 86 VAL A N 1
ATOM 691 C CA . VAL A 1 86 ? 6.578 -7.611 6.529 1.00 90.31 86 VAL A CA 1
ATOM 692 C C . VAL A 1 86 ? 5.405 -7.092 7.356 1.00 90.31 86 VAL A C 1
ATOM 694 O O . VAL A 1 86 ? 4.750 -7.829 8.087 1.00 90.31 86 VAL A O 1
ATOM 697 N N . THR A 1 87 ? 5.090 -5.809 7.199 1.00 89.81 87 THR A N 1
ATOM 698 C CA . THR A 1 87 ? 3.949 -5.152 7.844 1.00 89.81 87 THR A CA 1
ATOM 699 C C . THR A 1 87 ? 2.978 -4.634 6.793 1.00 89.81 87 THR A C 1
ATOM 701 O O . THR A 1 87 ? 3.378 -3.967 5.843 1.00 89.81 87 THR A O 1
ATOM 704 N N . LEU A 1 88 ? 1.685 -4.900 6.983 1.00 88.25 88 LEU A N 1
ATOM 705 C CA . LEU A 1 88 ? 0.609 -4.326 6.180 1.00 88.25 88 LEU A CA 1
ATOM 706 C C . LEU A 1 88 ? -0.253 -3.414 7.049 1.00 88.25 88 LEU A C 1
ATOM 708 O O . LEU A 1 88 ? -0.687 -3.800 8.136 1.00 88.25 88 LEU A O 1
ATOM 712 N N . ARG A 1 89 ? -0.524 -2.220 6.536 1.00 90.44 89 ARG A N 1
ATOM 713 C CA . ARG A 1 89 ? -1.449 -1.239 7.093 1.00 90.44 89 ARG A CA 1
ATOM 714 C C . ARG A 1 89 ? -2.520 -0.927 6.072 1.00 90.44 89 ARG A C 1
ATOM 716 O O . ARG A 1 89 ? -2.220 -0.795 4.888 1.00 90.44 89 ARG A O 1
ATOM 723 N N . VAL A 1 90 ? -3.749 -0.767 6.535 1.00 86.62 90 VAL A N 1
ATOM 724 C CA . VAL A 1 90 ? -4.843 -0.270 5.702 1.00 86.62 90 VAL A CA 1
ATOM 725 C C . VAL A 1 90 ? -5.018 1.220 5.960 1.00 86.62 90 VAL A C 1
ATOM 727 O O . VAL A 1 90 ? -5.137 1.632 7.113 1.00 86.62 90 VAL A O 1
ATOM 730 N N . LEU A 1 91 ? -5.036 2.027 4.899 1.00 88.19 91 LEU A N 1
ATOM 731 C CA . LEU A 1 91 ? -5.467 3.422 4.949 1.00 88.19 91 LEU A CA 1
ATOM 732 C C . LEU A 1 91 ? -6.964 3.486 4.599 1.00 88.19 91 LEU A C 1
ATOM 734 O O . LEU A 1 91 ? -7.314 3.231 3.443 1.00 88.19 91 LEU A O 1
ATOM 738 N N . PRO A 1 92 ? -7.850 3.789 5.567 1.00 83.75 92 PRO A N 1
ATOM 739 C CA . PRO A 1 92 ? -9.284 3.912 5.308 1.00 83.75 92 PRO A CA 1
ATOM 740 C C . PRO A 1 92 ? -9.601 4.995 4.273 1.00 83.75 92 PRO A C 1
ATOM 742 O O . PRO A 1 92 ? -8.932 6.028 4.233 1.00 83.75 92 PRO A O 1
ATOM 745 N N . TYR A 1 93 ? -10.672 4.821 3.492 1.00 81.69 93 TYR A N 1
ATOM 746 C CA . TYR A 1 93 ? -11.057 5.801 2.459 1.00 81.69 93 TYR A CA 1
ATOM 747 C C . TYR A 1 93 ? -11.379 7.199 3.024 1.00 81.69 93 TYR A C 1
ATOM 749 O O . TYR A 1 93 ? -11.331 8.195 2.307 1.00 81.69 93 TYR A O 1
ATOM 757 N N . ASN A 1 94 ? -11.762 7.272 4.300 1.00 80.81 94 ASN A N 1
ATOM 758 C CA . ASN A 1 94 ? -12.114 8.498 5.013 1.00 80.81 94 ASN A CA 1
ATOM 759 C C . ASN A 1 94 ? -10.996 8.993 5.946 1.00 80.81 94 ASN A C 1
ATOM 761 O O . ASN A 1 94 ? -11.243 9.876 6.773 1.00 80.81 94 ASN A O 1
ATOM 765 N N . ALA A 1 95 ? -9.791 8.425 5.849 1.00 84.56 95 ALA A N 1
ATOM 766 C CA . ALA A 1 95 ? -8.654 8.844 6.652 1.00 84.56 95 ALA A CA 1
ATOM 767 C C . ALA A 1 95 ? -8.288 10.305 6.351 1.00 84.56 95 ALA A C 1
ATOM 769 O O . ALA A 1 95 ? -8.163 10.717 5.197 1.00 84.56 95 ALA A O 1
ATOM 770 N N . ARG A 1 96 ? -8.101 11.105 7.406 1.00 83.62 96 ARG A N 1
ATOM 771 C CA . ARG A 1 96 ? -7.652 12.496 7.287 1.00 83.62 96 ARG A CA 1
ATOM 772 C C . ARG A 1 96 ? -6.144 12.581 7.479 1.00 83.62 96 ARG A C 1
ATOM 774 O O . ARG A 1 96 ? -5.639 12.241 8.545 1.00 83.62 96 ARG A O 1
ATOM 781 N N . LEU A 1 97 ? -5.437 13.096 6.474 1.00 85.94 97 LEU A N 1
ATOM 782 C CA . LEU A 1 97 ? -4.028 13.460 6.611 1.00 85.94 97 LEU A CA 1
ATOM 783 C C . LEU A 1 97 ? -3.932 14.856 7.226 1.00 85.94 97 LEU A C 1
ATOM 785 O O . LEU A 1 97 ? -4.364 15.843 6.634 1.00 85.94 97 LEU A O 1
ATOM 789 N N . VAL A 1 98 ? -3.354 14.943 8.421 1.00 85.75 98 VAL A N 1
ATOM 790 C CA . VAL A 1 98 ? -3.081 16.223 9.082 1.00 85.75 98 VAL A CA 1
ATOM 791 C C . VAL A 1 98 ? -1.722 16.752 8.616 1.00 85.75 98 VAL A C 1
ATOM 793 O O . VAL A 1 98 ? -0.742 16.011 8.549 1.00 85.75 98 VAL A O 1
ATOM 796 N N . GLY A 1 99 ? -1.654 18.046 8.290 1.00 85.31 99 GLY A N 1
ATOM 797 C CA . GLY A 1 99 ? -0.391 18.734 8.002 1.00 85.31 99 GLY A CA 1
ATOM 798 C C . GLY A 1 99 ? 0.223 18.446 6.626 1.00 85.31 99 GLY A C 1
ATOM 799 O O . GLY A 1 99 ? 1.444 18.540 6.482 1.00 85.31 99 GLY A O 1
ATOM 800 N N . GLY A 1 100 ? -0.575 18.060 5.623 1.00 82.75 100 GLY A N 1
ATOM 801 C CA . GLY A 1 100 ? -0.104 17.880 4.246 1.00 82.75 100 GLY A CA 1
ATOM 802 C C . GLY A 1 100 ? -1.189 17.427 3.267 1.00 82.75 100 GLY A C 1
ATOM 803 O O . GLY A 1 100 ? -2.292 17.068 3.670 1.00 82.75 100 GLY A O 1
ATOM 804 N N . LEU A 1 101 ? -0.855 17.440 1.975 1.00 81.56 101 LEU A N 1
ATOM 805 C CA . LEU A 1 101 ? -1.704 16.903 0.908 1.00 81.56 101 LEU A CA 1
ATOM 806 C C . LEU A 1 101 ? -1.561 15.378 0.801 1.00 81.56 101 LEU A C 1
ATOM 808 O O . LEU A 1 101 ? -0.522 14.813 1.159 1.00 81.56 101 LEU A O 1
ATOM 812 N N . LEU A 1 102 ? -2.584 14.727 0.242 1.00 83.38 102 LEU A N 1
ATOM 813 C CA . LEU A 1 102 ? -2.458 13.355 -0.247 1.00 83.38 102 LEU A CA 1
ATOM 814 C C . LEU A 1 102 ? -1.390 13.288 -1.356 1.00 83.38 102 LEU A C 1
ATOM 816 O O . LEU A 1 102 ? -1.272 14.234 -2.146 1.00 83.38 102 LEU A O 1
ATOM 820 N N . PRO A 1 103 ? -0.613 12.194 -1.435 1.00 88.88 103 PRO A N 1
ATOM 821 C CA . PRO A 1 103 ? 0.241 11.947 -2.589 1.00 88.88 103 PRO A CA 1
ATOM 822 C C . PRO A 1 103 ? -0.589 11.922 -3.874 1.00 88.88 103 PRO A C 1
ATOM 824 O O . PRO A 1 103 ? -1.726 11.455 -3.885 1.00 88.88 103 PRO A O 1
ATOM 827 N N . LYS A 1 104 ? -0.008 12.408 -4.973 1.00 87.50 104 LYS A N 1
ATOM 828 C CA . LYS A 1 104 ? -0.665 12.390 -6.290 1.00 87.50 104 LYS A CA 1
ATOM 829 C C . LYS A 1 104 ? -0.571 11.031 -6.990 1.00 87.50 104 LYS A C 1
ATOM 831 O O . LYS A 1 104 ? -1.306 10.792 -7.941 1.00 87.50 104 LYS A O 1
ATOM 836 N N . SER A 1 105 ? 0.336 10.169 -6.541 1.00 89.44 105 SER A N 1
ATOM 837 C CA . SER A 1 105 ? 0.563 8.834 -7.082 1.00 89.44 105 SER A CA 1
ATOM 838 C C . SER A 1 105 ? 1.050 7.881 -5.992 1.00 89.44 105 SER A C 1
ATOM 840 O O . SER A 1 105 ? 1.463 8.303 -4.906 1.00 89.44 105 SER A O 1
ATOM 842 N N . SER A 1 106 ? 0.994 6.582 -6.293 1.00 90.94 106 SER A N 1
ATOM 843 C CA . SER A 1 106 ? 1.660 5.561 -5.484 1.00 90.94 106 SER A CA 1
ATOM 844 C C . SER A 1 106 ? 3.175 5.736 -5.567 1.00 90.94 106 SER A C 1
ATOM 846 O O . SER A 1 106 ? 3.709 6.126 -6.606 1.00 90.94 106 SER A O 1
ATOM 848 N N . PHE A 1 107 ? 3.869 5.447 -4.471 1.00 94.56 107 PHE A N 1
ATOM 849 C CA . PHE A 1 107 ? 5.323 5.519 -4.423 1.00 94.56 107 PHE A CA 1
ATOM 850 C C . PHE A 1 107 ? 5.909 4.453 -3.496 1.00 94.56 107 PHE A C 1
ATOM 852 O O . PHE A 1 107 ? 5.244 3.962 -2.582 1.00 94.56 107 PHE A O 1
ATOM 859 N N . ALA A 1 108 ? 7.174 4.119 -3.730 1.00 93.44 108 ALA A N 1
ATOM 860 C CA . ALA A 1 108 ? 7.991 3.258 -2.890 1.00 93.44 108 ALA A CA 1
ATOM 861 C C . ALA A 1 108 ? 9.193 4.041 -2.350 1.00 93.44 108 ALA A C 1
ATOM 863 O O . ALA A 1 108 ? 9.802 4.829 -3.073 1.00 93.44 108 ALA A O 1
ATOM 864 N N . LEU A 1 109 ? 9.539 3.799 -1.086 1.00 94.06 109 LEU A N 1
ATOM 865 C CA . LEU A 1 109 ? 10.733 4.338 -0.438 1.00 94.06 109 LEU A CA 1
ATOM 866 C C . LEU A 1 109 ? 11.738 3.215 -0.192 1.00 94.06 109 LEU A C 1
ATOM 868 O O . LEU A 1 109 ? 11.404 2.192 0.405 1.00 94.06 109 LEU A O 1
ATOM 872 N N . TYR A 1 110 ? 12.973 3.434 -0.623 1.00 92.31 110 TYR A N 1
ATOM 873 C CA . TYR A 1 110 ? 14.106 2.540 -0.431 1.00 92.31 110 TYR A CA 1
ATOM 874 C C . TYR A 1 110 ? 15.136 3.250 0.449 1.00 92.31 110 TYR A C 1
ATOM 876 O O . TYR A 1 110 ? 16.062 3.892 -0.040 1.00 92.31 110 TYR A O 1
ATOM 884 N N . THR A 1 111 ? 14.947 3.151 1.764 1.00 87.25 111 THR A N 1
ATOM 885 C CA . THR A 1 111 ? 15.793 3.813 2.775 1.00 87.25 111 THR A CA 1
ATOM 886 C C . THR A 1 111 ? 17.057 3.028 3.128 1.00 87.25 111 THR A C 1
ATOM 888 O O . THR A 1 111 ? 17.911 3.531 3.845 1.00 87.25 111 THR A O 1
ATOM 891 N N . PHE A 1 112 ? 17.190 1.796 2.629 1.00 80.38 112 PHE A N 1
ATOM 892 C CA . PHE A 1 112 ? 18.404 0.984 2.761 1.00 80.38 112 PHE A CA 1
ATOM 893 C C . PHE A 1 112 ? 19.452 1.283 1.675 1.00 80.38 112 PHE A C 1
ATOM 895 O O . PHE A 1 112 ? 20.542 0.718 1.712 1.00 80.38 112 PHE A O 1
ATOM 902 N N . ALA A 1 113 ? 19.110 2.106 0.681 1.00 77.12 113 ALA A N 1
ATOM 903 C CA . ALA A 1 113 ? 20.051 2.595 -0.319 1.00 77.12 113 ALA A CA 1
ATOM 904 C C . ALA A 1 113 ? 20.810 3.819 0.220 1.00 77.12 113 ALA A C 1
ATOM 906 O O . ALA A 1 113 ? 20.263 4.570 1.027 1.00 77.12 113 ALA A O 1
ATOM 907 N N . ASP A 1 114 ? 22.042 4.026 -0.250 1.00 80.94 114 ASP A N 1
ATOM 908 C CA . ASP A 1 114 ? 22.836 5.224 0.036 1.00 80.94 114 ASP A CA 1
ATOM 909 C C . ASP A 1 114 ? 23.237 5.913 -1.288 1.00 80.94 114 ASP A C 1
ATOM 911 O O . ASP A 1 114 ? 24.052 5.354 -2.032 1.00 80.94 114 ASP A O 1
ATOM 915 N N . PRO A 1 115 ? 22.636 7.072 -1.638 1.00 83.69 115 PRO A N 1
ATOM 916 C CA . PRO A 1 115 ? 21.583 7.774 -0.894 1.00 83.69 115 PRO A CA 1
ATOM 917 C C . PRO A 1 115 ? 20.223 7.053 -0.956 1.00 83.69 115 PRO A C 1
ATOM 919 O O . PRO A 1 115 ? 19.971 6.229 -1.840 1.00 83.69 115 PRO A O 1
ATOM 922 N N . ALA A 1 116 ? 19.317 7.397 -0.034 1.00 91.25 116 ALA A N 1
ATOM 923 C CA . ALA A 1 116 ? 17.946 6.890 -0.038 1.00 91.25 116 ALA A CA 1
ATOM 924 C C . ALA A 1 116 ? 17.210 7.277 -1.332 1.00 91.25 116 ALA A C 1
ATOM 926 O O . ALA A 1 116 ? 17.374 8.380 -1.860 1.00 91.25 116 ALA A O 1
ATOM 927 N N . M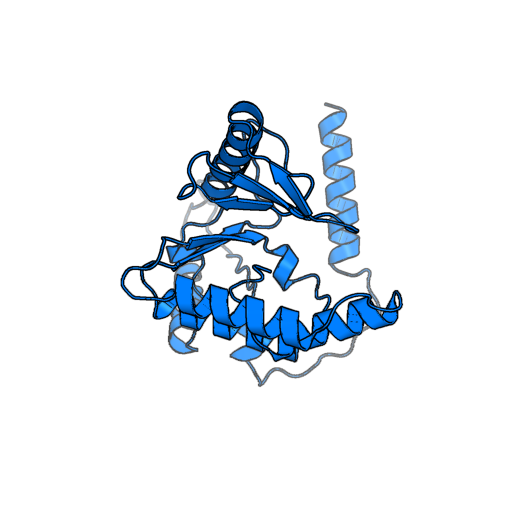ET A 1 117 ? 16.353 6.378 -1.814 1.00 95.25 117 MET A N 1
ATOM 928 C CA . MET A 1 117 ? 15.675 6.529 -3.101 1.00 95.25 117 MET A CA 1
ATOM 929 C C . MET A 1 117 ? 14.155 6.484 -2.947 1.00 95.25 117 MET A C 1
ATOM 931 O O . MET A 1 117 ? 13.616 5.595 -2.284 1.00 95.25 117 MET A O 1
ATOM 935 N N . ALA A 1 118 ? 13.453 7.394 -3.619 1.00 95.62 118 ALA A N 1
ATOM 936 C CA . ALA A 1 118 ? 12.006 7.340 -3.793 1.00 95.62 118 ALA A CA 1
ATOM 937 C C . ALA A 1 118 ? 11.661 7.013 -5.249 1.00 95.62 118 ALA A C 1
ATOM 939 O O . ALA A 1 118 ? 12.263 7.550 -6.175 1.00 95.62 118 ALA A O 1
ATOM 940 N N . VAL A 1 119 ? 10.681 6.139 -5.460 1.00 93.56 119 VAL A N 1
ATOM 941 C CA . VAL A 1 119 ? 10.187 5.784 -6.795 1.00 93.56 119 VAL A CA 1
ATOM 942 C C . VAL A 1 119 ? 8.695 6.051 -6.840 1.00 93.56 119 VAL A C 1
ATOM 944 O O . VAL A 1 119 ? 7.947 5.402 -6.113 1.00 93.56 119 VAL A O 1
ATOM 947 N N . ALA A 1 120 ? 8.265 7.008 -7.657 1.00 94.06 120 ALA A N 1
ATOM 948 C CA . ALA A 1 120 ? 6.859 7.349 -7.838 1.00 94.06 120 ALA A CA 1
ATOM 949 C C . ALA A 1 120 ? 6.332 6.771 -9.153 1.00 94.06 120 ALA A C 1
ATOM 951 O O . ALA A 1 120 ? 6.917 6.992 -10.213 1.00 94.06 120 ALA A O 1
ATOM 952 N N . GLU A 1 121 ? 5.212 6.059 -9.079 1.00 89.94 121 GLU A N 1
ATOM 953 C CA . GLU A 1 121 ? 4.574 5.452 -10.245 1.00 89.94 121 GLU A CA 1
ATOM 954 C C . GLU A 1 121 ? 3.889 6.534 -11.097 1.00 89.94 121 GLU A C 1
ATOM 956 O O . GLU A 1 121 ? 3.225 7.438 -10.572 1.00 89.94 121 GLU A O 1
ATOM 961 N N . THR A 1 122 ? 4.019 6.432 -12.421 1.00 88.62 122 THR A N 1
ATOM 962 C CA . THR A 1 122 ? 3.233 7.217 -13.388 1.00 88.62 122 THR A CA 1
ATOM 963 C C . THR A 1 122 ? 2.692 6.305 -14.492 1.00 88.62 122 THR A C 1
ATOM 965 O O . THR A 1 122 ? 2.983 5.114 -14.517 1.00 88.62 122 THR A O 1
ATOM 968 N N . ILE A 1 123 ? 1.898 6.853 -15.417 1.00 82.62 123 ILE A N 1
ATOM 969 C CA . ILE A 1 123 ? 1.284 6.075 -16.506 1.00 82.62 123 ILE A CA 1
ATOM 970 C C . ILE A 1 123 ? 2.343 5.492 -17.457 1.00 82.62 123 ILE A C 1
ATOM 972 O O . ILE A 1 123 ? 2.225 4.350 -17.890 1.00 82.62 123 ILE A O 1
ATOM 976 N N . ASN A 1 12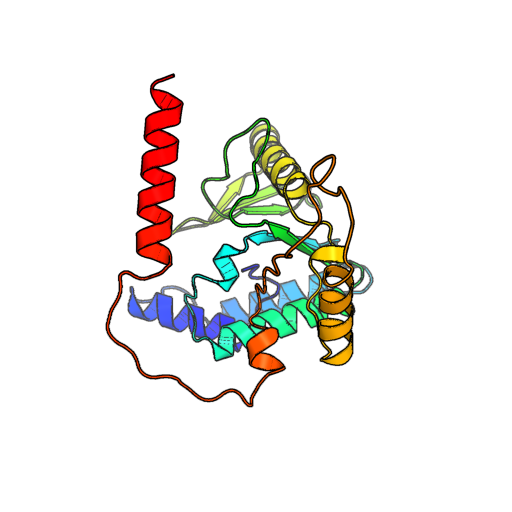4 ? 3.385 6.264 -17.782 1.00 78.38 124 ASN A N 1
ATOM 977 C CA . ASN A 1 124 ? 4.345 5.880 -18.823 1.00 78.38 124 ASN A CA 1
ATOM 978 C C . ASN A 1 124 ? 5.665 5.348 -18.260 1.00 78.38 124 ASN A C 1
ATOM 980 O O . ASN A 1 124 ? 6.309 4.512 -18.893 1.00 78.38 124 ASN A O 1
ATOM 984 N N . SER A 1 125 ? 6.094 5.874 -17.114 1.00 82.94 125 SER A N 1
ATOM 985 C CA . SER A 1 125 ? 7.408 5.586 -16.542 1.00 82.94 125 SER A CA 1
ATOM 986 C C . SER A 1 125 ? 7.448 5.881 -15.053 1.00 82.94 125 SER A C 1
ATOM 988 O O . SER A 1 125 ? 6.874 6.868 -14.599 1.00 82.94 125 SER A O 1
ATOM 990 N N . ASP A 1 126 ? 8.216 5.112 -14.301 1.00 90.62 126 ASP A N 1
ATOM 991 C CA . ASP A 1 126 ? 8.483 5.458 -12.910 1.00 90.62 126 ASP A CA 1
ATOM 992 C C . ASP A 1 126 ? 9.453 6.645 -12.829 1.00 90.62 126 ASP A C 1
ATOM 994 O O . ASP A 1 126 ? 10.434 6.718 -13.574 1.00 90.62 126 ASP A O 1
ATOM 998 N N . LEU A 1 127 ? 9.179 7.578 -11.918 1.00 94.00 127 LEU A N 1
ATOM 999 C CA . LEU A 1 127 ? 10.087 8.675 -11.590 1.00 94.00 127 LEU A CA 1
ATOM 1000 C C . LEU A 1 127 ? 10.954 8.257 -10.408 1.00 94.00 127 LEU A C 1
ATOM 1002 O O . LEU A 1 127 ? 10.432 7.913 -9.347 1.00 94.00 127 LEU A O 1
ATOM 1006 N N . VAL A 1 128 ? 12.272 8.288 -10.600 1.00 95.25 128 VAL A N 1
ATOM 1007 C CA . VAL A 1 128 ? 13.259 7.895 -9.590 1.00 95.25 128 VAL A CA 1
ATOM 1008 C C . VAL A 1 128 ? 13.929 9.142 -9.032 1.00 95.25 128 VAL A C 1
ATOM 1010 O O . VAL A 1 128 ? 14.536 9.908 -9.777 1.00 95.25 128 VAL A O 1
ATOM 1013 N N . TYR A 1 129 ? 13.834 9.316 -7.719 1.00 95.44 129 TYR A N 1
ATOM 1014 C CA . TYR A 1 129 ? 14.408 10.430 -6.977 1.00 95.44 129 TYR A CA 1
ATOM 1015 C C . TYR A 1 129 ? 15.492 9.914 -6.040 1.00 95.44 129 TYR A C 1
ATOM 1017 O O . TYR A 1 129 ? 15.251 9.002 -5.248 1.00 95.44 129 TYR A O 1
ATOM 1025 N N . THR A 1 130 ? 16.676 10.509 -6.132 1.00 95.06 130 THR A N 1
ATOM 1026 C CA . THR A 1 130 ? 17.826 10.220 -5.259 1.00 95.06 130 THR A CA 1
ATOM 1027 C C . THR A 1 130 ? 18.381 11.479 -4.598 1.00 95.06 130 THR A C 1
ATOM 1029 O O . THR A 1 130 ? 19.288 11.382 -3.776 1.00 95.06 130 THR A O 1
ATOM 1032 N N . ASP A 1 131 ? 17.867 12.662 -4.955 1.00 95.75 131 ASP A N 1
ATOM 1033 C CA . ASP A 1 131 ? 18.216 13.904 -4.273 1.00 95.75 131 ASP A CA 1
ATOM 1034 C C . ASP A 1 131 ? 17.651 13.880 -2.839 1.00 95.75 131 ASP A C 1
ATOM 1036 O O . ASP A 1 131 ? 16.451 13.632 -2.664 1.00 95.75 131 ASP A O 1
ATOM 1040 N N . PRO A 1 132 ? 18.468 14.146 -1.802 1.00 94.00 132 PRO A N 1
ATOM 1041 C CA . PRO A 1 132 ? 18.017 14.081 -0.415 1.00 94.00 132 PRO A CA 1
ATOM 1042 C C . PRO A 1 132 ? 16.808 14.971 -0.106 1.00 94.00 132 PRO A C 1
ATOM 1044 O O . PRO A 1 132 ? 15.939 14.572 0.670 1.00 94.00 132 PRO A O 1
ATOM 1047 N N . SER A 1 133 ? 16.716 16.157 -0.715 1.00 93.38 133 SER A N 1
ATOM 1048 C CA . SER A 1 133 ? 15.597 17.077 -0.489 1.00 93.38 133 SER A CA 1
ATOM 1049 C C . SER A 1 133 ? 14.298 16.565 -1.119 1.00 93.38 133 SER A C 1
ATOM 1051 O O . SER A 1 133 ? 13.216 16.745 -0.553 1.00 93.38 133 SER A O 1
ATOM 1053 N N . GLU A 1 134 ? 14.388 15.864 -2.251 1.00 93.69 134 GLU A N 1
ATOM 1054 C CA . GLU A 1 134 ? 13.241 15.230 -2.900 1.00 93.69 134 GLU A CA 1
ATOM 1055 C C . GLU A 1 134 ? 12.796 13.976 -2.143 1.00 93.69 134 GLU A C 1
ATOM 1057 O O . GLU A 1 134 ? 11.606 13.838 -1.840 1.00 93.69 134 GLU A O 1
ATOM 1062 N N . THR A 1 135 ? 13.732 13.106 -1.753 1.00 94.81 135 THR A N 1
ATOM 1063 C CA . THR A 1 135 ? 13.431 11.900 -0.965 1.00 94.81 135 THR A CA 1
ATOM 1064 C C . THR A 1 135 ? 12.805 12.257 0.389 1.00 94.81 135 THR A C 1
ATOM 1066 O O . THR A 1 135 ? 11.799 11.655 0.775 1.00 94.81 135 THR A O 1
ATOM 1069 N N . GLN A 1 136 ? 13.275 13.321 1.054 1.00 93.50 136 GLN A N 1
ATOM 1070 C CA . GLN A 1 136 ? 12.693 13.811 2.311 1.00 93.50 136 GLN A CA 1
ATOM 1071 C C . GLN A 1 136 ? 11.207 14.194 2.174 1.00 93.50 136 GLN A C 1
ATOM 1073 O O . GLN A 1 136 ? 10.413 13.999 3.102 1.00 93.50 136 GLN A O 1
ATOM 1078 N N . ARG A 1 137 ? 10.776 14.706 1.012 1.00 93.31 137 ARG A N 1
ATOM 1079 C CA . ARG A 1 137 ? 9.352 15.009 0.779 1.00 93.31 137 ARG A CA 1
ATOM 1080 C C . ARG A 1 137 ? 8.506 13.737 0.774 1.00 93.31 137 ARG A C 1
ATOM 1082 O O . ARG A 1 137 ? 7.427 13.729 1.374 1.00 93.31 137 ARG A O 1
ATOM 1089 N N . TYR A 1 138 ? 8.992 12.665 0.150 1.00 95.19 138 TYR A N 1
ATOM 1090 C CA . TYR A 1 138 ? 8.311 11.368 0.145 1.00 95.19 138 TYR A CA 1
ATOM 1091 C C . TYR A 1 138 ? 8.293 10.718 1.533 1.00 95.19 138 TYR A C 1
ATOM 1093 O O . TYR A 1 138 ? 7.255 10.192 1.934 1.00 95.19 138 TYR A O 1
ATOM 1101 N N . GLU A 1 139 ? 9.367 10.831 2.318 1.00 94.06 139 GLU A N 1
ATOM 1102 C CA . GLU A 1 139 ? 9.386 10.392 3.725 1.00 94.06 139 GLU A CA 1
ATOM 1103 C C . GLU A 1 139 ? 8.343 11.125 4.579 1.00 94.06 139 GLU A C 1
ATOM 1105 O O . GLU A 1 139 ? 7.643 10.523 5.404 1.00 94.06 139 GLU A O 1
ATOM 1110 N N . GLY A 1 140 ? 8.172 12.428 4.343 1.00 93.75 140 GLY A N 1
ATOM 1111 C CA . GLY A 1 140 ? 7.119 13.213 4.972 1.00 93.75 140 GLY A CA 1
ATOM 1112 C C . GLY A 1 140 ? 5.720 12.721 4.588 1.00 93.75 140 GLY A C 1
ATOM 1113 O O . GLY A 1 140 ? 4.833 12.648 5.445 1.00 93.75 140 GLY A O 1
ATOM 1114 N N . HIS A 1 141 ? 5.480 12.396 3.315 1.00 94.94 141 HIS A N 1
ATOM 1115 C CA . HIS A 1 141 ? 4.204 11.815 2.881 1.00 94.94 141 HIS A CA 1
ATOM 1116 C C . HIS A 1 141 ? 3.965 10.449 3.527 1.00 94.94 141 HIS A C 1
ATOM 1118 O O . HIS A 1 141 ? 2.900 10.227 4.104 1.00 94.94 141 HIS A O 1
ATOM 1124 N N . TYR A 1 142 ? 4.970 9.575 3.505 1.00 94.88 142 TYR A N 1
ATOM 1125 C CA . TYR A 1 142 ? 4.933 8.268 4.150 1.00 94.88 142 TYR A CA 1
ATOM 1126 C C . TYR A 1 142 ? 4.564 8.366 5.632 1.00 94.88 142 TYR A C 1
ATOM 1128 O O . TYR A 1 142 ? 3.638 7.694 6.086 1.00 94.88 142 TYR A O 1
ATOM 1136 N N . SER A 1 143 ? 5.217 9.260 6.376 1.00 93.94 143 SER A N 1
ATOM 1137 C CA . SER A 1 143 ? 4.961 9.450 7.807 1.00 93.94 143 SER A CA 1
ATOM 1138 C C . SER A 1 143 ? 3.502 9.825 8.088 1.00 93.94 143 SER A C 1
ATOM 1140 O O . SER A 1 143 ? 2.873 9.257 8.981 1.00 93.94 143 SER A O 1
ATOM 1142 N N . ARG A 1 144 ? 2.925 10.734 7.290 1.00 94.56 144 ARG A N 1
ATOM 1143 C CA . ARG A 1 144 ? 1.519 11.152 7.436 1.00 94.56 144 ARG A CA 1
ATOM 1144 C C . ARG A 1 144 ? 0.546 10.028 7.095 1.00 94.56 144 ARG A C 1
ATOM 1146 O O . ARG A 1 144 ? -0.405 9.810 7.841 1.00 94.56 144 ARG A O 1
ATOM 1153 N N . LEU A 1 145 ? 0.796 9.295 6.008 1.00 93.81 145 LEU A N 1
ATOM 1154 C CA . LEU A 1 145 ? -0.010 8.130 5.632 1.00 93.81 145 LEU A CA 1
ATOM 1155 C C . LEU A 1 145 ? 0.026 7.062 6.725 1.00 93.81 145 LEU A C 1
ATOM 1157 O O . LEU A 1 145 ? -1.008 6.513 7.094 1.00 93.81 145 LEU A O 1
ATOM 1161 N N . ARG A 1 146 ? 1.210 6.798 7.284 1.00 92.94 146 ARG A N 1
ATOM 1162 C CA . ARG A 1 146 ? 1.399 5.804 8.341 1.00 92.94 146 ARG A CA 1
ATOM 1163 C C . ARG A 1 146 ? 0.621 6.170 9.599 1.00 92.94 146 ARG A C 1
ATOM 1165 O O . ARG A 1 146 ? -0.023 5.298 10.176 1.00 92.94 146 ARG A O 1
ATOM 1172 N N . LEU A 1 147 ? 0.646 7.440 10.002 1.00 92.31 147 LEU A N 1
ATOM 1173 C CA . LEU A 1 147 ? -0.124 7.942 11.146 1.00 92.31 147 LEU A CA 1
ATOM 1174 C C . LEU A 1 147 ? -1.640 7.901 10.912 1.00 92.31 147 LEU A C 1
ATOM 1176 O O . LEU A 1 147 ? -2.387 7.658 11.852 1.00 92.31 147 LEU A O 1
ATOM 1180 N N . ALA A 1 148 ? -2.089 8.126 9.676 1.00 90.12 148 ALA A N 1
ATOM 1181 C CA . ALA A 1 148 ? -3.505 8.094 9.311 1.00 90.12 148 ALA A CA 1
ATOM 1182 C C . ALA A 1 148 ? -4.047 6.670 9.058 1.00 90.12 148 ALA A C 1
ATOM 1184 O O . ALA A 1 148 ? -5.260 6.470 9.001 1.00 90.12 148 ALA A O 1
ATOM 1185 N N . SER A 1 149 ? -3.162 5.687 8.879 1.00 90.31 149 SER A N 1
ATOM 1186 C CA . SER A 1 149 ? -3.528 4.286 8.663 1.00 90.31 149 SER A CA 1
ATOM 1187 C C . SER A 1 149 ? -3.953 3.582 9.953 1.00 90.31 149 SER A C 1
ATOM 1189 O O . SER A 1 149 ? -3.528 3.948 11.052 1.00 90.31 149 SER A O 1
ATOM 1191 N N . LEU A 1 150 ? -4.741 2.515 9.815 1.00 84.06 150 LEU A N 1
ATOM 1192 C CA . LEU A 1 150 ? -5.034 1.627 10.933 1.00 84.06 150 LEU A CA 1
ATOM 1193 C C . LEU A 1 150 ? -3.728 1.049 11.511 1.00 84.06 150 LEU A C 1
ATOM 1195 O O . LEU A 1 150 ? -2.785 0.759 10.759 1.00 84.06 150 LEU A O 1
ATOM 1199 N N . PRO A 1 151 ? -3.651 0.828 12.837 1.00 77.88 151 PRO A N 1
ATOM 1200 C CA . PRO A 1 151 ? -2.584 0.030 13.418 1.00 77.88 151 PRO A CA 1
ATOM 1201 C C . PRO A 1 151 ? -2.443 -1.312 12.687 1.00 77.88 151 PRO A C 1
ATOM 1203 O O . PRO A 1 151 ? -3.428 -1.918 12.263 1.00 77.88 151 PRO A O 1
ATOM 1206 N N . ALA A 1 152 ? -1.214 -1.816 12.561 1.00 72.31 152 ALA A N 1
ATOM 1207 C CA . ALA A 1 152 ? -0.955 -3.074 11.854 1.00 72.31 152 ALA A CA 1
ATOM 1208 C C . ALA A 1 152 ? -1.732 -4.265 12.452 1.00 72.31 152 ALA A C 1
ATOM 1210 O O . ALA A 1 152 ? -2.127 -5.180 11.734 1.00 72.31 152 ALA A O 1
ATOM 1211 N N . ALA A 1 153 ? -1.991 -4.247 13.765 1.00 66.62 153 ALA A N 1
ATOM 1212 C CA . ALA A 1 153 ? -2.818 -5.249 14.437 1.00 66.62 153 ALA A CA 1
ATOM 1213 C C . ALA A 1 153 ? -4.270 -5.263 13.926 1.00 66.62 153 ALA A C 1
ATOM 1215 O O . ALA A 1 153 ? -4.836 -6.345 13.761 1.00 66.62 153 ALA A O 1
ATOM 1216 N N . ASP A 1 154 ? -4.814 -4.088 13.611 1.00 64.12 154 ASP A N 1
ATOM 1217 C CA . ASP A 1 154 ? -6.190 -3.887 13.143 1.00 64.12 154 ASP A CA 1
ATOM 1218 C C . ASP A 1 154 ? -6.318 -4.064 11.620 1.00 64.12 154 ASP A C 1
ATOM 1220 O O . ASP A 1 154 ? -7.418 -4.146 11.085 1.00 64.12 154 ASP A O 1
ATOM 1224 N N . SER A 1 155 ? -5.186 -4.171 10.916 1.00 61.94 155 SER A N 1
ATOM 1225 C CA . SER A 1 155 ? -5.102 -4.376 9.461 1.00 61.94 155 SER A CA 1
ATOM 1226 C C . SER A 1 155 ? -5.005 -5.857 9.055 1.00 61.94 155 SER A C 1
ATOM 1228 O O . SER A 1 155 ? -4.770 -6.172 7.888 1.00 61.94 155 SER A O 1
ATOM 1230 N N . LYS A 1 156 ? -5.149 -6.794 10.004 1.00 63.34 156 LYS A N 1
ATOM 1231 C CA . LYS A 1 156 ? -5.020 -8.241 9.755 1.00 63.34 156 LYS A CA 1
ATOM 1232 C C . LYS A 1 156 ? -6.304 -8.832 9.168 1.00 63.34 156 LYS A C 1
ATOM 1234 O O . LYS A 1 156 ? -7.394 -8.595 9.682 1.00 63.34 156 LYS A O 1
ATOM 1239 N N . LEU A 1 157 ? -6.162 -9.689 8.153 1.00 60.69 157 LEU A N 1
ATOM 1240 C CA . LEU A 1 157 ? -7.286 -10.438 7.585 1.00 60.69 157 LEU A CA 1
ATOM 1241 C C . LEU A 1 157 ? -7.874 -11.414 8.618 1.00 60.69 157 LEU A C 1
ATOM 1243 O O . LEU A 1 157 ? -7.145 -12.130 9.317 1.00 60.69 157 LEU A O 1
ATOM 1247 N N . ILE A 1 158 ? -9.202 -11.478 8.688 1.00 59.28 158 ILE A N 1
ATOM 1248 C CA . ILE A 1 158 ? -9.916 -12.408 9.560 1.00 59.28 158 ILE A CA 1
ATOM 1249 C C . ILE A 1 158 ? -10.037 -13.753 8.839 1.00 59.28 158 ILE A C 1
ATOM 1251 O O . ILE A 1 158 ? -10.804 -13.906 7.900 1.00 59.28 158 ILE A O 1
ATOM 1255 N N . ARG A 1 159 ? -9.258 -14.744 9.280 1.00 60.91 159 ARG A N 1
ATOM 1256 C CA . ARG A 1 159 ? -9.164 -16.051 8.605 1.00 60.91 159 ARG A CA 1
ATOM 1257 C C . ARG A 1 159 ? -10.154 -17.117 9.068 1.00 60.91 159 ARG A C 1
ATOM 1259 O O . ARG A 1 159 ? -10.196 -18.185 8.470 1.00 60.91 159 ARG A O 1
ATOM 1266 N N . SER A 1 160 ? -10.903 -16.891 10.147 1.00 61.81 160 SER A N 1
ATOM 1267 C CA . SER A 1 160 ? -11.829 -17.901 10.672 1.00 61.81 160 SER A CA 1
ATOM 1268 C C . SER A 1 160 ? -13.195 -17.320 10.995 1.00 61.81 160 SER A C 1
ATOM 1270 O O . SER A 1 160 ? -13.296 -16.230 11.561 1.00 61.81 160 SER A O 1
ATOM 1272 N N . LYS A 1 161 ? -14.239 -18.103 10.694 1.00 60.12 161 LYS A N 1
ATOM 1273 C CA . LYS A 1 161 ? -15.639 -17.782 11.001 1.00 60.12 161 LYS A CA 1
ATOM 1274 C C . LYS A 1 161 ? -15.815 -17.493 12.491 1.00 60.12 161 LYS A C 1
ATOM 1276 O O . LYS A 1 161 ? -16.421 -16.498 12.867 1.00 60.12 161 LYS A O 1
ATOM 1281 N N . THR A 1 162 ? -15.202 -18.314 13.345 1.00 63.16 162 THR A N 1
ATOM 1282 C CA . THR A 1 162 ? -15.230 -18.137 14.802 1.00 63.16 162 THR A CA 1
ATOM 1283 C C . THR A 1 162 ? -14.622 -16.805 15.231 1.00 63.16 162 THR A C 1
ATOM 1285 O O . THR A 1 162 ? -15.230 -16.088 16.020 1.00 63.16 162 THR A O 1
ATOM 1288 N N . LYS A 1 163 ? -13.450 -16.432 14.698 1.00 63.44 163 LYS A N 1
ATOM 1289 C CA . LYS A 1 163 ? -12.792 -15.166 15.051 1.00 63.44 163 LYS A CA 1
ATOM 1290 C C . LYS A 1 163 ? -13.558 -13.963 14.505 1.00 63.44 163 LYS A C 1
ATOM 1292 O O . LYS A 1 163 ? -13.642 -12.948 15.187 1.00 63.44 163 LYS A O 1
ATOM 1297 N N . PHE A 1 164 ? -14.151 -14.094 13.319 1.00 69.06 164 PHE A N 1
ATOM 1298 C CA . PHE A 1 164 ? -15.036 -13.083 12.748 1.00 69.06 164 PHE A CA 1
ATOM 1299 C C . PHE A 1 164 ? -16.214 -12.795 13.677 1.00 69.06 164 PHE A C 1
ATOM 1301 O O . PHE A 1 164 ? -16.355 -11.674 14.157 1.00 69.06 164 PHE A O 1
ATOM 1308 N N . TRP A 1 165 ? -16.988 -13.818 14.037 1.00 72.50 165 TRP A N 1
ATOM 1309 C CA . TRP A 1 165 ? -18.139 -13.645 14.924 1.00 72.50 165 TRP A CA 1
ATOM 1310 C C . TRP A 1 165 ? -17.755 -13.221 16.344 1.00 72.50 165 TRP A C 1
ATOM 1312 O O . TRP A 1 165 ? -18.484 -12.445 16.958 1.00 72.50 165 TRP A O 1
ATOM 1322 N N . GLN A 1 166 ? -16.587 -13.632 16.847 1.00 71.38 166 GLN A N 1
ATOM 1323 C CA . GLN A 1 166 ? -16.039 -13.087 18.093 1.00 71.38 166 GLN A CA 1
ATOM 1324 C C . GLN A 1 166 ? -15.799 -11.575 17.995 1.00 71.38 166 GLN A C 1
ATOM 1326 O O . GLN A 1 166 ? -16.171 -10.849 18.913 1.00 71.38 166 GLN A O 1
ATOM 1331 N N . MET A 1 167 ? -15.225 -11.088 16.888 1.00 73.19 167 MET A N 1
ATOM 1332 C CA . MET A 1 167 ? -14.998 -9.655 16.669 1.00 73.19 167 MET A CA 1
ATOM 1333 C C . MET A 1 167 ? -16.314 -8.877 16.552 1.00 73.19 167 MET A C 1
ATOM 1335 O O . MET A 1 167 ? -16.452 -7.833 17.187 1.00 73.19 167 MET A O 1
ATOM 1339 N N . ILE A 1 168 ? -17.308 -9.402 15.825 1.00 76.19 168 ILE A N 1
ATOM 1340 C CA . ILE A 1 168 ? -18.653 -8.801 15.756 1.00 76.19 168 ILE A CA 1
ATOM 1341 C C . ILE A 1 168 ? -19.305 -8.759 17.145 1.00 76.19 168 ILE A C 1
ATOM 1343 O O . ILE A 1 168 ? -19.861 -7.734 17.543 1.00 76.19 168 ILE A O 1
ATOM 1347 N N . GLY A 1 169 ? -19.171 -9.836 17.922 1.00 77.31 169 GLY A N 1
ATOM 1348 C CA . GLY A 1 169 ? -19.702 -9.951 19.281 1.00 77.31 169 GLY A CA 1
ATOM 1349 C C . GLY A 1 169 ? -19.133 -8.937 20.281 1.00 77.31 169 GLY A C 1
ATOM 1350 O O . GLY A 1 169 ? -19.768 -8.655 21.294 1.00 77.31 169 GLY A O 1
ATOM 1351 N N . LEU A 1 170 ? -17.978 -8.317 20.010 1.00 77.75 170 LEU A N 1
ATOM 1352 C CA . LEU A 1 170 ? -17.480 -7.204 20.833 1.00 77.75 170 LEU A CA 1
ATOM 1353 C C . LEU A 1 170 ? -18.366 -5.956 20.694 1.00 77.75 170 LEU A C 1
ATOM 1355 O O . LEU A 1 170 ? -18.542 -5.199 21.652 1.00 77.75 170 LEU A O 1
ATOM 1359 N N . GLY A 1 171 ? -18.949 -5.755 19.512 1.00 77.25 171 GLY A N 1
ATOM 1360 C CA . GLY A 1 171 ? -19.818 -4.629 19.197 1.00 77.25 171 GLY A CA 1
ATOM 1361 C C . GLY A 1 171 ? -21.235 -4.750 19.760 1.00 77.25 171 GLY A C 1
ATOM 1362 O O . GLY A 1 171 ? -21.887 -3.721 19.929 1.00 77.25 171 GLY A O 1
ATOM 1363 N N . THR A 1 172 ? -21.700 -5.950 20.120 1.00 81.12 172 THR A N 1
ATOM 1364 C CA . THR A 1 172 ? -23.101 -6.207 20.517 1.00 81.12 172 THR A CA 1
ATOM 1365 C C . THR A 1 172 ? -23.426 -5.846 21.966 1.00 81.12 172 THR A C 1
ATOM 1367 O O . THR A 1 172 ? -24.596 -5.799 22.340 1.00 81.12 172 THR A O 1
ATOM 1370 N N . ARG A 1 173 ? -22.418 -5.555 22.800 1.00 85.81 173 ARG A N 1
ATOM 1371 C CA . ARG A 1 173 ? -22.647 -5.139 24.192 1.00 85.81 173 ARG A CA 1
ATOM 1372 C C . ARG A 1 173 ? -23.411 -3.813 24.240 1.00 85.81 173 ARG A C 1
ATOM 1374 O O . ARG A 1 173 ? -22.935 -2.803 23.705 1.00 85.81 173 ARG A O 1
ATOM 1381 N N . LEU A 1 174 ? -24.553 -3.830 24.929 1.00 86.56 174 LEU A N 1
ATOM 1382 C CA . LEU A 1 174 ? -25.315 -2.636 25.286 1.00 86.56 174 LEU A CA 1
ATOM 1383 C C . LEU A 1 174 ? -24.502 -1.773 26.255 1.00 86.56 174 LEU A C 1
ATOM 1385 O O . LEU A 1 174 ? -23.767 -2.280 27.107 1.00 86.56 174 LEU A O 1
ATOM 1389 N N . ARG A 1 175 ? -24.610 -0.456 26.098 1.00 87.19 175 ARG A N 1
ATOM 1390 C CA . ARG A 1 175 ? -23.921 0.532 26.933 1.00 87.19 175 ARG A CA 1
ATOM 1391 C C . ARG A 1 175 ? -24.896 1.670 27.228 1.00 87.19 175 ARG A C 1
ATOM 1393 O O . ARG A 1 175 ? -25.138 2.460 26.311 1.00 87.19 175 ARG A O 1
ATOM 1400 N N . PRO A 1 176 ? -25.458 1.723 28.447 1.00 92.75 176 PRO A N 1
ATOM 1401 C CA . PRO A 1 176 ? -26.273 2.848 28.867 1.00 92.75 176 PRO A CA 1
ATOM 1402 C C . PRO A 1 176 ? -25.476 4.146 28.839 1.00 92.75 176 PRO A C 1
ATOM 1404 O O . PRO A 1 176 ? -24.261 4.120 29.054 1.00 92.75 176 PRO A O 1
ATOM 1407 N N . ASP A 1 177 ? -26.155 5.245 28.531 1.00 88.19 177 ASP A N 1
ATOM 1408 C CA . ASP A 1 177 ? -25.607 6.604 28.535 1.00 88.19 177 ASP A CA 1
ATOM 1409 C C . ASP A 1 177 ? -24.337 6.815 27.680 1.00 88.19 177 ASP A C 1
ATOM 1411 O O . ASP A 1 177 ? -23.583 7.767 27.895 1.00 88.19 177 ASP A O 1
ATOM 1415 N N . LEU A 1 178 ? -24.059 5.939 26.699 1.00 86.69 178 LEU A N 1
ATOM 1416 C CA . LEU A 1 178 ? -22.804 5.973 25.931 1.00 86.69 178 LEU A CA 1
ATOM 1417 C C . LEU A 1 178 ? -22.595 7.305 25.196 1.00 86.69 178 LEU A C 1
ATOM 1419 O O . LEU A 1 178 ? -21.454 7.729 25.016 1.00 86.69 178 LEU A O 1
ATOM 1423 N N . PHE A 1 179 ? -23.684 7.941 24.763 1.00 78.94 179 PHE A N 1
ATOM 1424 C CA . PHE A 1 179 ? -23.658 9.218 24.049 1.00 78.94 179 PHE A CA 1
ATOM 1425 C C . PHE A 1 179 ? -24.103 10.404 24.924 1.00 78.94 179 PHE A C 1
ATOM 1427 O O . PHE A 1 179 ? -24.226 11.521 24.429 1.00 78.94 179 PHE A O 1
ATOM 1434 N N . GLY A 1 180 ? -24.314 10.172 26.222 1.00 84.19 180 GLY A N 1
ATOM 1435 C CA . GLY A 1 180 ? -24.800 11.152 27.193 1.00 84.19 180 GLY A CA 1
ATOM 1436 C C . GLY A 1 180 ? -25.969 10.615 28.028 1.00 84.19 180 GLY A C 1
ATOM 1437 O O . GLY A 1 180 ? -26.490 9.546 27.717 1.00 84.19 180 GLY A O 1
ATOM 1438 N N . PRO A 1 181 ? -26.410 11.340 29.072 1.00 91.31 181 PRO A N 1
ATOM 1439 C CA . PRO A 1 181 ? -27.499 10.899 29.946 1.00 91.31 181 PRO A CA 1
ATOM 1440 C C . PRO A 1 181 ? -28.792 10.597 29.171 1.00 91.31 181 PRO A C 1
ATOM 1442 O O . PRO A 1 181 ? -29.287 11.438 28.419 1.00 91.31 181 PRO A O 1
ATOM 1445 N N . GLY A 1 182 ? -29.329 9.392 29.343 1.00 92.06 182 GLY A N 1
ATOM 1446 C CA . GLY A 1 182 ? -30.480 8.849 28.622 1.00 92.06 182 GLY A CA 1
ATOM 1447 C C . GLY A 1 182 ? -30.197 8.423 27.174 1.00 92.06 182 GLY A C 1
ATOM 1448 O O . GLY A 1 182 ? -31.128 8.042 26.462 1.00 92.06 182 GLY A O 1
ATOM 1449 N N . GLN A 1 183 ? -28.947 8.501 26.702 1.00 87.56 183 GLN A N 1
ATOM 1450 C CA . GLN A 1 183 ? -28.562 8.199 25.319 1.00 87.56 183 GLN A CA 1
ATOM 1451 C C . GLN A 1 183 ? -27.741 6.913 25.218 1.00 87.56 183 GLN A C 1
ATOM 1453 O O . GLN A 1 183 ? -26.527 6.908 24.988 1.00 87.56 183 GLN A O 1
ATOM 1458 N N . ASP A 1 184 ? -28.446 5.798 25.354 1.00 90.81 184 ASP A N 1
ATOM 1459 C CA . ASP A 1 184 ? -27.869 4.464 25.274 1.00 90.81 184 ASP A CA 1
ATOM 1460 C C . ASP A 1 184 ? -27.359 4.122 23.872 1.00 90.81 184 ASP A C 1
ATOM 1462 O O . ASP A 1 184 ? -27.872 4.563 22.836 1.00 90.81 184 ASP A O 1
ATOM 1466 N N . LYS A 1 185 ? -26.380 3.223 23.826 1.00 86.94 185 LYS A N 1
ATOM 1467 C CA . LYS A 1 185 ? -25.946 2.589 22.586 1.00 86.94 185 LYS A CA 1
ATOM 1468 C C . LYS A 1 185 ? -27.042 1.672 22.034 1.00 86.94 185 LYS A C 1
ATOM 1470 O O . LYS A 1 185 ? -27.232 0.567 22.535 1.00 86.94 185 LYS A O 1
ATOM 1475 N N . LYS A 1 186 ? -27.698 2.101 20.954 1.00 84.00 186 LYS A N 1
ATOM 1476 C CA . LYS A 1 186 ? -28.746 1.322 20.262 1.00 84.00 186 LYS A CA 1
ATOM 1477 C C . LYS A 1 186 ? -28.234 0.458 19.108 1.00 84.00 186 LYS A C 1
ATOM 1479 O O . LYS A 1 186 ? -28.879 -0.516 18.744 1.00 84.00 186 LYS A O 1
ATOM 1484 N N . GLN A 1 187 ? -27.091 0.813 18.524 1.00 78.31 187 GLN A N 1
ATOM 1485 C CA . GLN A 1 187 ? -26.522 0.131 17.360 1.00 78.31 187 GLN A CA 1
ATOM 1486 C C . GLN A 1 187 ? -24.998 0.268 17.316 1.00 78.31 187 GLN A C 1
ATOM 1488 O O . GLN A 1 187 ? -24.404 1.073 18.038 1.00 78.31 187 GLN A O 1
ATOM 1493 N N . PHE A 1 188 ? -24.361 -0.522 16.457 1.00 75.88 188 PHE A N 1
ATOM 1494 C CA . PHE A 1 188 ? -22.953 -0.395 16.100 1.00 75.88 188 PHE A CA 1
ATOM 1495 C C . PHE A 1 188 ? -22.788 -0.678 14.607 1.00 75.88 188 PHE A C 1
ATOM 1497 O O . PHE A 1 188 ? -23.594 -1.391 14.014 1.00 75.88 188 PHE A O 1
ATOM 1504 N N . LEU A 1 189 ? -21.757 -0.094 14.004 1.00 64.12 189 LEU A N 1
ATOM 1505 C CA . LEU A 1 189 ? -21.440 -0.285 12.594 1.00 64.12 189 LEU A CA 1
ATOM 1506 C C . LEU A 1 189 ? -20.237 -1.211 12.464 1.00 64.12 189 LEU A C 1
ATOM 1508 O O . LEU A 1 189 ? -19.279 -1.113 13.231 1.00 64.12 189 LEU A O 1
ATOM 1512 N N . VAL A 1 190 ? -20.293 -2.085 11.466 1.00 62.38 190 VAL A N 1
ATOM 1513 C CA . VAL A 1 190 ? -19.194 -2.966 11.079 1.00 62.38 190 VAL A CA 1
ATOM 1514 C C . VAL A 1 190 ? -18.822 -2.615 9.649 1.00 62.38 190 VAL A C 1
ATOM 1516 O O . VAL A 1 190 ? -19.661 -2.666 8.753 1.00 62.38 190 VAL A O 1
ATOM 1519 N N . PHE A 1 191 ? -17.560 -2.256 9.435 1.00 56.12 191 PHE A N 1
ATOM 1520 C CA . PHE A 1 191 ? -17.021 -2.013 8.102 1.00 56.12 191 PHE A CA 1
ATOM 1521 C C . PHE A 1 191 ? -16.310 -3.276 7.621 1.00 56.12 191 PHE A C 1
ATOM 1523 O O . PHE A 1 191 ? -15.154 -3.520 7.957 1.00 56.12 191 PHE A O 1
ATOM 1530 N N . ASP A 1 192 ? -17.022 -4.097 6.854 1.00 66.00 192 ASP A N 1
ATOM 1531 C CA . ASP A 1 192 ? -16.476 -5.329 6.293 1.00 66.00 192 ASP A CA 1
ATOM 1532 C C . ASP A 1 192 ? -15.812 -5.077 4.932 1.00 66.00 192 ASP A C 1
ATOM 1534 O O . ASP A 1 192 ? -16.439 -5.071 3.874 1.00 66.00 192 ASP A O 1
ATOM 1538 N N . LEU A 1 193 ? -14.509 -4.816 4.980 1.00 52.78 193 LEU A N 1
ATOM 1539 C CA . LEU A 1 193 ? -13.699 -4.415 3.829 1.00 52.78 193 LEU A CA 1
ATOM 1540 C C . LEU A 1 193 ? -13.400 -5.556 2.854 1.00 52.78 193 LEU A C 1
ATOM 1542 O O . LEU A 1 193 ? -13.188 -5.306 1.671 1.00 52.78 193 LEU A O 1
ATOM 1546 N N . ALA A 1 194 ? -13.365 -6.793 3.349 1.00 58.66 194 ALA A N 1
ATOM 1547 C CA . ALA A 1 194 ? -12.976 -7.968 2.571 1.00 58.66 194 ALA A CA 1
ATOM 1548 C C . ALA A 1 194 ? -14.158 -8.902 2.266 1.00 58.66 194 ALA A C 1
ATOM 1550 O O . ALA A 1 194 ? -13.933 -10.035 1.846 1.00 58.66 194 ALA A O 1
ATOM 1551 N N . ARG A 1 195 ? -15.399 -8.430 2.473 1.00 65.00 195 ARG A N 1
ATOM 1552 C CA . ARG A 1 195 ? -16.636 -9.216 2.305 1.00 65.00 195 ARG A CA 1
ATOM 1553 C C . ARG A 1 195 ? -16.607 -10.520 3.125 1.00 65.00 195 ARG A C 1
ATOM 1555 O O . ARG A 1 195 ? -17.049 -11.571 2.672 1.00 65.00 195 ARG A O 1
ATOM 1562 N N . ASN A 1 196 ? -16.050 -10.455 4.337 1.00 65.00 196 ASN A N 1
ATOM 1563 C CA . ASN A 1 196 ? -16.007 -11.567 5.284 1.00 65.00 196 ASN A CA 1
ATOM 1564 C C . ASN A 1 196 ? -17.410 -12.045 5.686 1.00 65.00 196 ASN A C 1
ATOM 1566 O O . ASN A 1 196 ? -17.572 -13.237 5.913 1.00 65.00 196 ASN A O 1
ATOM 1570 N N . VAL A 1 197 ? -18.403 -11.150 5.773 1.00 68.81 197 VAL A N 1
ATOM 1571 C CA . VAL A 1 197 ? -19.803 -11.506 6.053 1.00 68.81 197 VAL A CA 1
ATOM 1572 C C . VAL A 1 197 ? -20.274 -12.486 4.991 1.00 68.81 197 VAL A C 1
ATOM 1574 O O . VAL A 1 197 ? -20.487 -13.644 5.303 1.00 68.81 197 VAL A O 1
ATOM 1577 N N . GLU A 1 198 ? -20.308 -12.080 3.724 1.00 65.31 198 GLU A N 1
ATOM 1578 C CA . GLU A 1 198 ? -20.758 -12.936 2.618 1.00 65.31 198 GLU A CA 1
ATOM 1579 C C . GLU A 1 198 ? -19.945 -14.232 2.491 1.00 65.31 198 GLU A C 1
ATOM 1581 O O . GLU A 1 198 ? -20.496 -15.282 2.185 1.00 65.31 198 GLU A O 1
ATOM 1586 N N . PHE A 1 199 ? -18.637 -14.181 2.762 1.00 63.75 199 PHE A N 1
ATOM 1587 C CA . PHE A 1 199 ? -17.782 -15.368 2.758 1.00 63.75 199 PHE A CA 1
ATOM 1588 C C . PHE A 1 199 ? -18.121 -16.365 3.883 1.00 63.75 199 PHE A C 1
ATOM 1590 O O . PHE A 1 199 ? -17.978 -17.573 3.697 1.00 63.75 199 PHE A O 1
ATOM 1597 N N . PHE A 1 200 ? -18.531 -15.886 5.061 1.00 69.19 200 PHE A N 1
ATOM 1598 C CA . PHE A 1 200 ? -18.887 -16.735 6.204 1.00 69.19 200 PHE A CA 1
ATOM 1599 C C . PHE A 1 200 ? -20.385 -17.050 6.306 1.00 69.19 200 PHE A C 1
ATOM 1601 O O . PHE A 1 200 ? -20.756 -17.911 7.117 1.00 69.19 200 PHE A O 1
ATOM 1608 N N . ASP A 1 201 ? -21.211 -16.380 5.509 1.00 64.44 201 ASP A N 1
ATOM 1609 C CA . ASP A 1 201 ? -22.673 -16.342 5.591 1.00 64.44 201 ASP A CA 1
ATOM 1610 C C . ASP A 1 201 ? -23.339 -16.874 4.311 1.00 64.44 201 ASP A C 1
ATOM 1612 O O . ASP A 1 201 ? -24.409 -16.416 3.930 1.00 64.44 201 ASP A O 1
ATOM 1616 N N . SER A 1 202 ? -22.699 -17.839 3.637 1.00 46.47 202 SER A N 1
ATOM 1617 C CA . SER A 1 202 ? -23.134 -18.469 2.377 1.00 46.47 202 SER A CA 1
ATOM 1618 C C . SER A 1 202 ? -24.470 -19.247 2.421 1.00 46.47 202 SER A C 1
ATOM 1620 O O . SER A 1 202 ? -24.578 -20.263 1.749 1.00 46.47 202 SER A O 1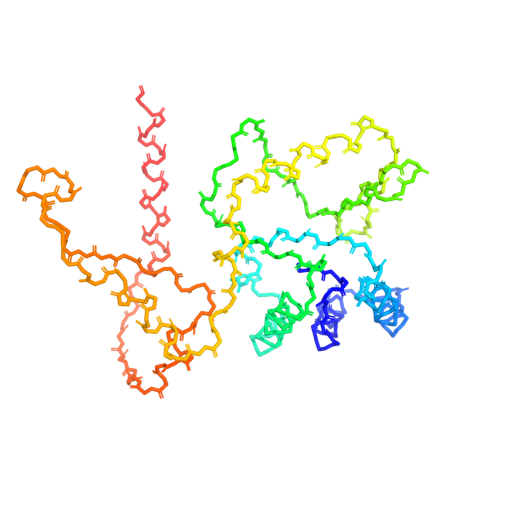
ATOM 1622 N N . ASP A 1 203 ? -25.474 -18.780 3.168 1.00 46.94 203 ASP A N 1
ATOM 1623 C CA . ASP A 1 203 ? -26.878 -19.217 3.141 1.00 46.94 203 ASP A CA 1
ATOM 1624 C C . ASP A 1 203 ? -27.823 -18.040 3.489 1.00 46.94 203 ASP A C 1
ATOM 1626 O O . ASP A 1 203 ? -28.500 -18.049 4.519 1.00 46.94 203 ASP A O 1
ATOM 1630 N N . ILE A 1 204 ? -27.906 -17.007 2.638 1.00 40.69 204 ILE A N 1
ATOM 1631 C CA . ILE A 1 204 ? -28.975 -15.991 2.734 1.00 40.69 204 ILE A CA 1
ATOM 1632 C C . ILE A 1 204 ? -29.672 -15.837 1.369 1.00 40.69 204 ILE A C 1
ATOM 1634 O O . ILE A 1 204 ? -28.981 -15.606 0.376 1.00 40.69 204 ILE A O 1
ATOM 1638 N N . PRO A 1 205 ? -31.016 -15.959 1.281 1.00 37.28 205 PRO A N 1
ATOM 1639 C CA . PRO A 1 205 ? -31.738 -15.891 0.012 1.00 37.28 205 PRO A CA 1
ATOM 1640 C C . PRO A 1 205 ? -31.817 -14.464 -0.544 1.00 37.28 205 PRO A C 1
ATOM 1642 O O . PRO A 1 205 ? -31.943 -13.494 0.206 1.00 37.28 205 PRO A O 1
ATOM 1645 N N . GLU A 1 206 ? -31.817 -14.357 -1.874 1.00 34.91 206 GLU A N 1
ATOM 1646 C CA . GLU A 1 206 ? -32.016 -13.106 -2.611 1.00 34.91 206 GLU A CA 1
ATOM 1647 C C . GLU A 1 206 ? -33.454 -12.580 -2.474 1.00 34.91 206 GLU A C 1
ATOM 1649 O O . GLU A 1 206 ? -34.426 -13.333 -2.552 1.00 34.91 206 GLU A O 1
ATOM 1654 N N . ALA A 1 207 ? -33.587 -11.260 -2.313 1.00 35.50 207 ALA A N 1
ATOM 1655 C CA . ALA A 1 207 ? -34.858 -10.550 -2.393 1.00 35.50 207 ALA A CA 1
ATOM 1656 C C . ALA A 1 207 ? -34.864 -9.637 -3.627 1.00 35.50 207 ALA A C 1
ATOM 1658 O O . ALA A 1 207 ? -33.981 -8.795 -3.796 1.00 35.50 207 ALA A O 1
ATOM 1659 N N . ASP A 1 208 ? -35.881 -9.811 -4.468 1.00 42.78 208 ASP A N 1
ATOM 1660 C CA . ASP A 1 208 ? -36.105 -9.065 -5.706 1.00 42.78 208 ASP A CA 1
ATOM 1661 C C . ASP A 1 208 ? -36.781 -7.709 -5.413 1.00 42.78 208 ASP A C 1
ATOM 1663 O O . ASP A 1 208 ? -37.707 -7.631 -4.597 1.00 42.78 208 ASP A O 1
ATOM 1667 N N . GLY A 1 209 ? -36.345 -6.614 -6.051 1.00 34.19 209 GLY A N 1
ATOM 1668 C CA . GLY A 1 209 ? -36.937 -5.300 -5.775 1.00 34.19 209 GLY A CA 1
ATOM 1669 C C . GLY A 1 209 ? -36.353 -4.088 -6.509 1.00 34.19 209 GLY A C 1
ATOM 1670 O O . GLY A 1 209 ? -35.238 -3.662 -6.235 1.00 34.19 209 GLY A O 1
ATOM 1671 N N . ARG A 1 210 ? -37.197 -3.512 -7.384 1.00 41.25 210 ARG A N 1
ATOM 1672 C CA . ARG A 1 210 ? -37.224 -2.159 -8.000 1.00 41.25 210 ARG A CA 1
ATOM 1673 C C . ARG A 1 210 ? -36.031 -1.217 -7.760 1.00 41.25 210 ARG A C 1
ATOM 1675 O O . ARG A 1 210 ? -35.702 -0.870 -6.630 1.00 41.25 210 ARG A O 1
ATOM 1682 N N . VAL A 1 211 ? -35.542 -0.640 -8.863 1.00 47.59 211 VAL A N 1
ATOM 1683 C CA . VAL A 1 211 ? -34.476 0.377 -8.926 1.00 47.59 211 VAL A CA 1
ATOM 1684 C C . VAL A 1 211 ? -34.847 1.633 -8.123 1.00 47.59 211 VAL A C 1
ATOM 1686 O O . VAL A 1 211 ? -35.512 2.544 -8.613 1.00 47.59 211 VAL A O 1
ATOM 1689 N N . GLN A 1 212 ? -34.420 1.671 -6.862 1.00 50.69 212 GLN A N 1
ATOM 1690 C CA . GLN A 1 212 ? -34.232 2.906 -6.107 1.00 50.69 212 GLN A CA 1
ATOM 1691 C C . GLN A 1 212 ? -32.873 3.519 -6.461 1.00 50.69 212 GLN A C 1
ATOM 1693 O O . GLN A 1 212 ? -31.973 2.776 -6.864 1.00 50.69 212 GLN A O 1
ATOM 1698 N N . PRO A 1 213 ? -32.678 4.836 -6.243 1.00 54.62 213 PRO A N 1
ATOM 1699 C CA . PRO A 1 213 ? -31.343 5.411 -6.249 1.00 54.62 213 PRO A CA 1
ATOM 1700 C C . PRO A 1 213 ? -30.465 4.589 -5.313 1.00 54.62 213 PRO A C 1
ATOM 1702 O O . PRO A 1 213 ? -30.828 4.328 -4.155 1.00 54.62 213 PRO A O 1
ATOM 1705 N N . SER A 1 214 ? -29.335 4.142 -5.839 1.00 49.91 214 SER A N 1
ATOM 1706 C CA . SER A 1 214 ? -28.366 3.351 -5.107 1.00 49.91 214 SER A CA 1
ATOM 1707 C C . SER A 1 214 ? -27.994 4.061 -3.806 1.00 49.91 214 SER A C 1
ATOM 1709 O O . SER A 1 214 ? -28.034 5.291 -3.678 1.00 49.91 214 SER A O 1
ATOM 1711 N N . LEU A 1 215 ? -27.600 3.282 -2.799 1.00 53.59 215 LEU A N 1
ATOM 1712 C CA . LEU A 1 215 ? -27.075 3.848 -1.559 1.00 53.59 215 LEU A CA 1
ATOM 1713 C C . LEU A 1 215 ? -25.938 4.846 -1.844 1.00 53.59 215 LEU A C 1
ATOM 1715 O O . LEU A 1 215 ? -25.866 5.868 -1.172 1.00 53.59 215 LEU A O 1
ATOM 1719 N N . GLY A 1 216 ? -25.125 4.588 -2.877 1.00 51.00 216 GLY A N 1
ATOM 1720 C CA . GLY A 1 216 ? -24.058 5.474 -3.342 1.00 51.00 216 GLY A CA 1
ATOM 1721 C C . GLY A 1 216 ? -24.555 6.828 -3.853 1.00 51.00 216 GLY A C 1
ATOM 1722 O O . GLY A 1 216 ? -24.026 7.852 -3.426 1.00 51.00 216 GLY A O 1
ATOM 1723 N N . GLU A 1 217 ? -25.593 6.856 -4.693 1.00 55.62 217 GLU A N 1
ATOM 1724 C CA . GLU A 1 217 ? -26.178 8.107 -5.207 1.00 55.62 217 GLU A CA 1
ATOM 1725 C C . GLU A 1 217 ? -26.745 8.972 -4.078 1.00 55.62 217 GLU A C 1
ATOM 1727 O O . GLU A 1 217 ? -26.480 10.174 -4.015 1.00 55.62 217 GLU A O 1
ATOM 1732 N N . ARG A 1 218 ? -27.454 8.357 -3.125 1.00 70.44 218 ARG A N 1
ATOM 1733 C CA . ARG A 1 218 ? -28.006 9.078 -1.966 1.00 70.44 218 ARG A CA 1
ATOM 1734 C C . ARG A 1 218 ? -26.914 9.596 -1.032 1.00 70.44 218 ARG A C 1
ATOM 1736 O O . ARG A 1 218 ? -27.004 10.726 -0.556 1.00 70.44 218 ARG A O 1
ATOM 1743 N N . LEU A 1 219 ? -25.867 8.800 -0.791 1.00 67.19 219 LEU A N 1
ATOM 1744 C CA . LEU A 1 219 ? -24.734 9.212 0.043 1.00 67.19 219 LEU A CA 1
ATOM 1745 C C . LEU A 1 219 ? -23.947 10.363 -0.591 1.00 67.19 219 LEU A C 1
ATOM 1747 O O . LEU A 1 219 ? -23.487 11.255 0.121 1.00 67.19 219 LEU A O 1
ATOM 1751 N N . PHE A 1 220 ? -23.759 10.323 -1.912 1.00 70.38 220 PHE A N 1
ATOM 1752 C CA . PHE A 1 220 ? -23.052 11.363 -2.650 1.00 70.38 220 PHE A CA 1
ATOM 1753 C C . PHE A 1 220 ? -23.802 12.694 -2.578 1.00 70.38 220 PHE A C 1
ATOM 1755 O O . PHE A 1 220 ? -23.202 13.692 -2.182 1.00 70.38 220 PHE A O 1
ATOM 1762 N N . ALA A 1 221 ? -25.109 12.689 -2.865 1.00 72.00 221 ALA A N 1
ATOM 1763 C CA . ALA A 1 221 ? -25.944 13.886 -2.801 1.00 72.00 221 ALA A CA 1
ATOM 1764 C C . ALA A 1 221 ? -25.900 14.535 -1.408 1.00 72.00 221 ALA A C 1
ATOM 1766 O O . ALA A 1 221 ? -25.576 15.714 -1.286 1.00 72.00 221 ALA A O 1
ATOM 1767 N N . GLN A 1 222 ? -26.095 13.749 -0.342 1.00 75.75 222 GLN A N 1
ATOM 1768 C CA . GLN A 1 222 ? -26.063 14.293 1.018 1.00 75.75 222 GLN A CA 1
ATOM 1769 C C . GLN A 1 222 ? -24.680 14.798 1.446 1.00 75.75 222 GLN A C 1
ATOM 1771 O O . GLN A 1 222 ? -24.591 15.810 2.135 1.00 75.75 222 GLN A O 1
ATOM 1776 N N . ARG A 1 223 ? -23.587 14.133 1.045 1.00 74.38 223 ARG A N 1
ATOM 1777 C CA . ARG A 1 223 ? -22.224 14.610 1.347 1.00 74.38 223 ARG A CA 1
ATOM 1778 C C . ARG A 1 223 ? -21.892 15.904 0.605 1.00 74.38 223 ARG A C 1
ATOM 1780 O O . ARG A 1 223 ? -21.260 16.776 1.195 1.00 74.38 223 ARG A O 1
ATOM 1787 N N . ALA A 1 224 ? -22.301 16.021 -0.658 1.00 74.81 224 ALA A N 1
ATOM 1788 C CA . ALA A 1 224 ? -22.100 17.228 -1.455 1.00 74.81 224 ALA A CA 1
ATOM 1789 C C . ALA A 1 224 ? -22.856 18.421 -0.853 1.00 74.81 224 ALA A C 1
ATOM 1791 O O . ALA A 1 224 ? -22.288 19.500 -0.706 1.00 74.81 224 ALA A O 1
ATOM 1792 N N . GLU A 1 225 ? -24.098 18.200 -0.428 1.00 82.19 225 GLU A N 1
ATOM 1793 C CA . GLU A 1 225 ? -24.937 19.235 0.172 1.00 82.19 225 GLU A CA 1
ATOM 1794 C C . GLU A 1 225 ? -24.406 19.678 1.540 1.00 82.19 225 GLU A C 1
ATOM 1796 O O . GLU A 1 225 ? -24.259 20.871 1.787 1.00 82.19 225 GLU A O 1
ATOM 1801 N N . LEU A 1 226 ? -23.968 18.736 2.383 1.00 75.06 226 LEU A N 1
ATOM 1802 C CA . LEU A 1 226 ? -23.371 19.052 3.683 1.00 75.06 226 LEU A CA 1
ATOM 1803 C C . LEU A 1 226 ? -22.064 19.855 3.554 1.00 75.06 226 LEU A C 1
ATOM 1805 O O . LEU A 1 226 ? -21.825 20.782 4.328 1.00 75.06 226 LEU A O 1
ATOM 1809 N N . LEU A 1 227 ? -21.219 19.521 2.571 1.00 65.81 227 LEU A N 1
ATOM 1810 C CA . LEU A 1 227 ? -19.998 20.278 2.272 1.00 65.81 227 LEU A CA 1
ATOM 1811 C C . LEU A 1 227 ? -20.307 21.686 1.750 1.00 65.81 227 LEU A C 1
ATOM 1813 O O . LEU A 1 227 ? -19.599 22.624 2.104 1.00 65.81 227 LEU A O 1
ATOM 1817 N N . TYR A 1 228 ? -21.361 21.839 0.946 1.00 68.94 228 TYR A N 1
ATOM 1818 C CA . TYR A 1 228 ? -21.813 23.137 0.453 1.00 68.94 228 TYR A CA 1
ATOM 1819 C C . TYR A 1 228 ? -22.342 24.026 1.590 1.00 68.94 228 TYR A C 1
ATOM 1821 O O . TYR A 1 228 ? -21.947 25.185 1.695 1.00 68.94 228 TYR A O 1
ATOM 1829 N N . THR A 1 229 ? -23.171 23.483 2.489 1.00 74.44 229 THR A N 1
ATOM 1830 C CA . THR A 1 229 ? -23.736 24.236 3.622 1.00 74.44 229 THR A CA 1
ATOM 1831 C C . THR A 1 229 ? -22.673 24.647 4.642 1.00 74.44 229 THR A C 1
ATOM 1833 O O . THR A 1 229 ? -22.706 25.770 5.134 1.00 74.44 229 THR A O 1
ATOM 1836 N N . LEU A 1 230 ? -21.697 23.779 4.934 1.00 60.78 230 LEU A N 1
ATOM 1837 C CA . LEU A 1 230 ? -20.596 24.089 5.859 1.00 60.78 230 LEU A CA 1
ATOM 1838 C C . LEU A 1 230 ? -19.601 25.124 5.310 1.00 60.78 230 LEU A C 1
ATOM 1840 O O . LEU A 1 230 ? -18.829 25.672 6.086 1.00 60.78 230 LEU A O 1
ATOM 1844 N N . HIS A 1 231 ? -19.596 25.383 3.999 1.00 43.41 231 HIS A N 1
ATOM 1845 C CA . HIS A 1 231 ? -18.758 26.412 3.372 1.00 43.41 231 HIS A CA 1
ATOM 1846 C C . HIS A 1 231 ? -19.429 27.801 3.352 1.00 43.41 231 HIS A C 1
ATOM 1848 O O . HIS A 1 231 ? -18.777 28.791 3.041 1.00 43.41 231 HIS A O 1
ATOM 1854 N N . GLN A 1 232 ? -20.733 27.873 3.641 1.00 52.91 232 GLN A N 1
ATOM 1855 C CA . GLN A 1 232 ? -21.536 29.107 3.651 1.00 52.91 232 GLN A CA 1
ATOM 1856 C C . GLN A 1 232 ? -21.712 29.705 5.065 1.00 52.91 232 GLN A C 1
ATOM 1858 O O . GLN A 1 232 ? -22.381 30.728 5.209 1.00 52.91 232 GLN A O 1
ATOM 1863 N N . LEU A 1 233 ? -21.140 29.067 6.093 1.00 46.84 233 LEU A N 1
ATOM 1864 C CA . LEU A 1 233 ? -21.064 29.534 7.485 1.00 46.84 233 LEU A CA 1
ATOM 1865 C C . LEU A 1 233 ? -19.659 30.065 7.786 1.00 46.84 233 LEU A C 1
ATOM 1867 O O . LEU A 1 233 ? -19.571 31.057 8.541 1.00 46.84 233 LEU A O 1
#

Radius of gyration: 21.39 Å; chains: 1; bounding box: 60×49×58 Å

Secondary structure (DSSP, 8-state):
--GGG--HHHHHHHHHHHHHHS---S-HHHHHHHHHHHHHHHTSTTPPPEEEEEETHHHHS-SS-HHHHHHHHHHHHHHHHH-TTEEEEEE-TTPPPTTSPPPSS-EEEETTSSS-EEEE--SS--EEE--HHHHHHHHHHHHHHHHHSPPTTTT-----HHHHHHHHHHHT---TTTTSTT----------TT-HHHHH-----------PPPHHHHHHHHHHHHHHHHT--

pLDDT: mean 80.39, std 14.27, range [34.19, 95.75]

Sequence (233 aa):
MPAVLQIPDFVWALVELDRSERPITYSPERMAEARLRRQRAMLRPDGPTYEVILEEFVVRRLNVPVSVMGHQLRHLADIVAGQPNVTLRVLPYNARLVGGLLPKSSFALYTFADPAMAVAETINSDLVYTDPSETQRYEGHYSRLRLASLPAADSKLIRSKTKFWQMIGLGTRLRPDLFGPGQDKKQFLVFDLARNVEFFDSDIPEADGRVQPSLGERLFAQRAELLYTLHQL

Foldseek 3Di:
DDLLLADPLRLVQVVVVVVVVHDDPDDSVVSVVVSPVSNVQQQDLPHAQEEDEAELVPLVDDSGDNVRSLVSVVSLLVCVVVGVSYFYWYQYPPFDQPPDDADPFDKDWAVVDVQTWIWGDDPPDIDIDRPPVVSVVVVVNVVRSVVRTDDSVVVHDDDDLVVVVVVVVVQPDKDAQPVHHRDIDPGDDDDDSSPVCCVNVVDDDDDDDDDDPDPVNVVVVVVVVVVVVVVVD